Protein AF-A0A952V482-F1 (afdb_monomer)

Mean predicted aligned error: 6.1 Å

Foldseek 3Di:
DDKDFFDLLLCCVPQPPQAFEEEEDLVVLLVLLVCPPLVVLLVLLLVCSVVSHHAYAAELLNLLVLLVPPDLVSSLSSLVSNCSRHLQKHFAFPLLLLLLLLVLLLCVVPVVDPRDRDLSSRMGGPLCSVHPSMDDDDPPPDPVVVVVVSVQRNPSPDPSSGSSCCSVPPDSVVSNVVLVVVLVVVQVVLVVLLVVLVVDPVSLPDDLLNLLLVLLVVSCVPRNLVSSLVVCCVVVPPPPVVSVVVVVVSPPDDDPSVVSLVSCLPRVQLSSQLSNLRSVVSNPSVDRDDSVSVSLSRSQSSCQQSGQAYEELPPVSLVSLPDPRRRPSSNHHYHNDSVSSSVVSVVD

Secondary structure (DSSP, 8-state):
-EEEE--HHHHHHHHTTTSEEEEE-HHHHHHHHT-GGGHHHHHHHHHHHHTTSEE--B-HHHHHHHHH---HHHHHHHHHHHHHHHTTEEEPPHHHHHHHHHHHHHHHHHS-------GGGSEEEGGGGGS-SEEEE-TT--HHHHHHHHHHHH-TT-GGG-HHHHHHHS-HHHHHHHHHHHHHHHHHHHHHHHHHHHH-HHHHT--HHHHHHHHHHHHIIIIIHHHHHHHHHHHSTT-HHHHHHHHHHHTTTT--HHHHHHHHHHH-HHHHHHHHHHHHHHH-SSSPP-THHHHHHHHHHHHHHH-SEEE---HHHHHHHTSTTS-TT--PEEE-SHHHHHHHHH--

Sequence (348 aa):
MKVQPIDFRRVYAERIEGRKLIYLDNNIWILLRDGGAAKACRDHCLEAVRKGRAIFPVSYAAVSELFGIPSPSLRASQAELMDALCMGVTSRSPEIIFRLEARHLYARLFESAESRILRNEAYTSLPDYLGTGELEFAADTPASVVEVVINAWNDIDLPGRSLRWLSQEIPSAAQTERHAEKLKEYVALMENLRARRLADPKERSLDRNTAILRERVALFRSSVIPACQDLLARDCGADAAEIRRRLSELGAGEIGGKRMTQRFRASLPSMEVAAQLHGMRAVDLQRRTRPQDFWDIEHASFAMVYADAFVSADGGLTALLEAKTMPPTASAKVLKTVDALEQWLGAA

pLDDT: mean 86.74, std 8.66, range [49.41, 97.81]

Solvent-accessible surface area (backbone atoms only — not comparable to full-atom values): 18549 Å² total; per-residue (Å²): 106,43,77,45,75,61,73,33,49,54,49,26,62,76,72,41,64,89,33,46,37,38,31,67,35,62,70,42,56,52,47,39,62,70,26,77,92,29,35,65,36,39,53,51,50,46,50,30,31,76,69,54,51,29,35,33,45,42,38,54,56,53,54,55,51,48,50,59,44,84,50,67,68,61,31,42,53,45,21,49,54,48,36,65,36,18,72,28,33,19,39,56,47,68,70,55,50,46,37,51,28,26,48,36,42,45,35,44,74,75,65,73,42,91,58,70,86,57,67,46,70,49,35,30,50,38,58,38,73,83,57,85,47,61,48,81,40,58,72,82,59,54,67,68,57,54,49,52,51,52,52,50,69,66,42,81,82,44,68,71,36,28,48,40,50,46,66,70,74,46,68,42,65,65,56,42,50,58,49,51,50,54,36,50,54,50,41,53,50,52,51,52,52,49,52,53,25,74,72,34,73,71,54,62,66,48,48,56,68,60,37,22,50,52,37,45,54,49,48,39,61,73,42,31,47,56,46,41,49,59,49,39,45,66,75,58,43,89,45,62,66,60,44,52,52,53,44,47,74,76,32,79,80,74,56,56,67,67,61,49,50,51,48,28,55,72,38,26,48,38,60,38,41,35,16,46,54,52,12,54,53,68,61,41,79,83,65,75,89,50,58,64,58,56,48,54,44,55,52,48,16,48,22,29,50,71,21,58,24,31,33,37,67,51,66,72,60,51,55,60,66,69,38,93,78,60,44,87,54,53,64,24,44,80,27,61,44,62,66,51,46,39,52,57,63,67,78,100

Radius of gyration: 21.02 Å; Cα contacts (8 Å, |Δi|>4): 478; chains: 1; bounding box: 46×58×53 Å

Structure (mmCIF, N/CA/C/O backbone):
data_AF-A0A952V482-F1
#
_entry.id   AF-A0A952V482-F1
#
loop_
_atom_site.group_PDB
_atom_site.id
_atom_site.type_symbol
_atom_site.label_atom_id
_atom_site.label_alt_id
_atom_site.label_comp_id
_atom_site.label_asym_id
_atom_site.label_entity_id
_atom_site.label_seq_id
_atom_site.pdbx_PDB_ins_code
_atom_site.Cartn_x
_atom_site.Cartn_y
_atom_site.Cartn_z
_atom_site.occupancy
_atom_site.B_iso_or_equiv
_atom_site.auth_seq_id
_atom_site.auth_comp_id
_atom_site.auth_asym_id
_atom_site.auth_atom_id
_atom_site.pdbx_PDB_model_num
ATOM 1 N N . MET A 1 1 ? 17.094 -26.654 1.997 1.00 71.00 1 MET A N 1
ATOM 2 C CA . MET A 1 1 ? 15.995 -26.063 2.792 1.00 71.00 1 MET A CA 1
ATOM 3 C C . MET A 1 1 ? 14.690 -26.278 2.049 1.00 71.00 1 MET A C 1
ATOM 5 O O . MET A 1 1 ? 14.727 -26.388 0.828 1.00 71.00 1 MET A O 1
ATOM 9 N N . LYS A 1 2 ? 13.573 -26.404 2.766 1.00 75.38 2 LYS A N 1
ATOM 10 C CA . LYS A 1 2 ? 12.225 -26.501 2.192 1.00 75.38 2 LYS A CA 1
ATOM 11 C C . LYS A 1 2 ? 11.520 -25.171 2.449 1.00 75.38 2 LYS A C 1
ATOM 13 O O . LYS A 1 2 ? 11.399 -24.784 3.604 1.00 75.38 2 LYS A O 1
ATOM 18 N N . VAL A 1 3 ? 11.076 -24.488 1.400 1.00 75.62 3 VAL A N 1
ATOM 19 C CA . VAL A 1 3 ? 10.292 -23.249 1.521 1.00 75.62 3 VAL A CA 1
ATOM 20 C C . VAL A 1 3 ? 8.834 -23.594 1.262 1.00 75.62 3 VAL A C 1
ATOM 22 O O . VAL A 1 3 ? 8.537 -24.248 0.262 1.00 75.62 3 VAL A O 1
ATOM 25 N N . GLN A 1 4 ? 7.942 -23.199 2.166 1.00 74.75 4 GLN A N 1
ATOM 26 C CA . GLN A 1 4 ? 6.502 -23.385 2.005 1.00 74.75 4 GLN A CA 1
ATOM 27 C C . GLN A 1 4 ? 5.804 -22.022 1.986 1.00 74.75 4 GLN A C 1
ATOM 29 O O . GLN A 1 4 ? 5.976 -21.246 2.932 1.00 74.75 4 GLN A O 1
ATOM 34 N N . PRO A 1 5 ? 5.034 -21.706 0.928 1.00 71.69 5 PRO A N 1
ATOM 35 C CA . PRO A 1 5 ? 4.231 -20.49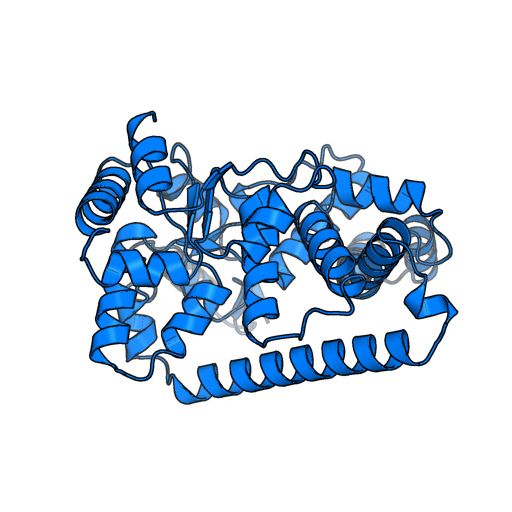6 0.904 1.00 71.69 5 PRO A CA 1
ATOM 36 C C . PRO A 1 5 ? 3.034 -20.645 1.847 1.00 71.69 5 PRO A C 1
ATOM 38 O O . PRO A 1 5 ? 2.413 -21.706 1.924 1.00 71.69 5 PRO A O 1
ATOM 41 N N . ILE A 1 6 ? 2.688 -19.565 2.535 1.00 72.00 6 ILE A N 1
ATOM 42 C CA . ILE A 1 6 ? 1.435 -19.465 3.285 1.00 72.00 6 ILE A CA 1
ATOM 43 C C . ILE A 1 6 ? 0.280 -19.226 2.296 1.00 72.00 6 ILE A C 1
ATOM 45 O O . ILE A 1 6 ? 0.444 -18.547 1.280 1.00 72.00 6 ILE A O 1
ATOM 49 N N . ASP A 1 7 ? -0.898 -19.797 2.562 1.00 73.06 7 ASP A N 1
ATOM 50 C CA . ASP A 1 7 ? -2.062 -19.628 1.684 1.00 73.06 7 ASP A CA 1
ATOM 51 C C . ASP A 1 7 ? -2.805 -18.323 2.003 1.00 73.06 7 ASP A C 1
ATOM 53 O O . ASP A 1 7 ? -3.773 -18.277 2.764 1.00 73.06 7 ASP A O 1
ATOM 57 N N . PHE A 1 8 ? -2.348 -17.231 1.394 1.00 74.25 8 PHE A N 1
ATOM 58 C CA . PHE A 1 8 ? -2.934 -15.900 1.591 1.00 74.25 8 PHE A CA 1
ATOM 59 C C . PHE A 1 8 ? -4.356 -15.781 1.041 1.00 74.25 8 PHE A C 1
ATOM 61 O O . PHE A 1 8 ? -5.146 -14.967 1.526 1.00 74.25 8 PHE A O 1
ATOM 68 N N . ARG A 1 9 ? -4.715 -16.603 0.046 1.00 76.69 9 ARG A N 1
ATOM 69 C CA . ARG A 1 9 ? -6.040 -16.541 -0.584 1.00 76.69 9 ARG A CA 1
ATOM 70 C C . ARG A 1 9 ? -7.127 -16.966 0.391 1.00 76.69 9 ARG A C 1
ATOM 72 O O . ARG A 1 9 ? -8.244 -16.460 0.306 1.00 76.69 9 ARG A O 1
ATOM 79 N N . ARG A 1 10 ? -6.784 -17.820 1.357 1.00 76.94 10 ARG A N 1
ATOM 80 C CA . ARG A 1 10 ? -7.672 -18.196 2.455 1.00 76.94 10 ARG A CA 1
ATOM 81 C C . ARG A 1 10 ? -8.061 -16.999 3.323 1.00 76.94 10 ARG A C 1
ATOM 83 O O . ARG A 1 10 ? -9.240 -16.830 3.618 1.00 76.94 10 ARG A O 1
ATOM 90 N N . VAL A 1 11 ? -7.111 -16.117 3.655 1.00 80.94 11 VAL A N 1
ATOM 91 C CA . VAL A 1 11 ? -7.404 -14.873 4.398 1.00 80.94 11 VAL A CA 1
ATOM 92 C C . VAL A 1 11 ? -8.407 -14.021 3.629 1.00 80.94 11 VAL A C 1
ATOM 94 O O . VAL A 1 11 ? -9.360 -13.504 4.214 1.00 80.94 11 VAL A O 1
ATOM 97 N N . TYR A 1 12 ? -8.226 -13.905 2.313 1.00 81.12 12 TYR A N 1
ATOM 98 C CA . TYR A 1 12 ? -9.161 -13.162 1.485 1.00 81.12 12 TYR A CA 1
ATOM 99 C C . TYR A 1 12 ? -10.557 -13.795 1.477 1.00 81.12 12 TYR A C 1
ATOM 101 O O . TYR A 1 12 ? -11.531 -13.108 1.780 1.00 81.12 12 TYR A O 1
ATOM 109 N N . ALA A 1 13 ? -10.658 -15.091 1.182 1.00 83.19 13 ALA A N 1
ATOM 110 C CA . ALA A 1 13 ? -11.935 -15.799 1.121 1.00 83.19 13 ALA A CA 1
ATOM 111 C C . ALA A 1 13 ? -12.707 -15.725 2.453 1.00 83.19 13 ALA A C 1
ATOM 113 O O . ALA A 1 13 ? -13.906 -15.470 2.474 1.00 83.19 13 ALA A O 1
ATOM 114 N N . GLU A 1 14 ? -12.022 -15.884 3.587 1.00 86.06 14 GLU A N 1
ATOM 115 C CA . GLU A 1 14 ? -12.682 -15.966 4.896 1.00 86.06 14 GLU A CA 1
ATOM 116 C C . GLU A 1 14 ? -12.962 -14.598 5.544 1.00 86.06 14 GLU A C 1
ATOM 118 O O . GLU A 1 14 ? -13.918 -14.451 6.316 1.00 86.06 14 GLU A O 1
ATOM 123 N N . ARG A 1 15 ? -12.124 -13.581 5.290 1.00 87.81 15 ARG A N 1
ATOM 124 C CA . ARG A 1 15 ? -12.191 -12.287 6.001 1.00 87.81 15 ARG A CA 1
ATOM 125 C C . ARG A 1 15 ? -12.488 -11.088 5.103 1.00 87.81 15 ARG A C 1
ATOM 127 O O . ARG A 1 15 ? -12.824 -10.028 5.628 1.00 87.81 15 ARG A O 1
ATOM 134 N N . ILE A 1 16 ? -12.369 -11.204 3.787 1.00 91.88 16 ILE A N 1
ATOM 135 C CA . ILE A 1 16 ? -12.476 -10.051 2.883 1.00 91.88 16 ILE A CA 1
ATOM 136 C C . ILE A 1 16 ? -13.614 -10.213 1.882 1.00 91.88 16 ILE A C 1
ATOM 138 O O . ILE A 1 16 ? -14.315 -9.239 1.606 1.00 91.88 16 ILE A O 1
ATOM 142 N N . GLU A 1 17 ? -13.802 -11.410 1.335 1.00 92.44 17 GLU A N 1
ATOM 143 C CA . GLU A 1 17 ? -14.805 -11.659 0.307 1.00 92.44 17 GLU A CA 1
ATOM 144 C C . GLU A 1 17 ? -16.207 -11.215 0.762 1.00 92.44 17 GLU A C 1
ATOM 146 O O . GLU A 1 17 ? -16.638 -11.456 1.891 1.00 92.44 17 GLU A O 1
ATOM 151 N N . GLY A 1 18 ? -16.901 -10.483 -0.114 1.00 92.75 18 GLY A N 1
ATOM 152 C CA . GLY A 1 18 ? -18.224 -9.916 0.164 1.00 92.75 18 GLY A CA 1
ATOM 153 C C . GLY A 1 18 ? -18.245 -8.658 1.046 1.00 92.75 18 GLY A C 1
ATOM 154 O O . GLY A 1 18 ? -19.324 -8.113 1.267 1.00 92.75 18 GLY A O 1
ATOM 155 N N . ARG A 1 19 ? -17.096 -8.159 1.525 1.00 95.44 19 ARG A N 1
ATOM 156 C CA . ARG A 1 19 ? -17.005 -6.948 2.363 1.00 95.44 19 ARG A CA 1
ATOM 157 C C . ARG A 1 19 ? -16.457 -5.760 1.579 1.00 95.44 19 ARG A C 1
ATOM 159 O O . ARG A 1 19 ? -15.629 -5.922 0.687 1.00 95.44 19 ARG A O 1
ATOM 166 N N . LYS A 1 20 ? -16.852 -4.547 1.971 1.00 95.81 20 LYS A N 1
ATOM 167 C CA . LYS A 1 20 ? -16.188 -3.312 1.527 1.00 95.81 20 LYS A CA 1
ATOM 168 C C . LYS A 1 20 ? -14.805 -3.204 2.171 1.00 95.81 20 LYS A C 1
ATOM 170 O O . LYS A 1 20 ? -14.694 -3.204 3.394 1.00 95.81 20 LYS A O 1
ATOM 175 N N . LEU A 1 21 ? -13.763 -3.071 1.364 1.00 96.19 21 LEU A N 1
ATOM 176 C CA . LEU A 1 21 ? -12.392 -2.837 1.806 1.00 96.19 21 LEU A CA 1
ATOM 177 C C . LEU A 1 21 ? -12.126 -1.341 1.888 1.00 96.19 21 LEU A C 1
ATOM 179 O O . LEU A 1 21 ? -12.107 -0.641 0.871 1.00 96.19 21 LEU A O 1
ATOM 183 N N . ILE A 1 22 ? -11.889 -0.861 3.100 1.00 97.38 22 ILE A N 1
ATOM 184 C CA . ILE A 1 22 ? -11.683 0.557 3.370 1.00 97.38 22 ILE A CA 1
ATOM 185 C C . ILE A 1 22 ? -10.287 0.735 3.930 1.00 97.38 22 ILE A C 1
ATOM 187 O O . ILE A 1 22 ? -9.947 0.209 4.983 1.00 97.38 22 ILE A O 1
ATOM 191 N N . TYR A 1 23 ? -9.471 1.489 3.216 1.00 96.38 23 TYR A N 1
ATOM 192 C CA . TYR A 1 23 ? -8.105 1.743 3.614 1.00 96.38 23 TYR A CA 1
ATOM 193 C C . TYR A 1 23 ? -8.020 3.091 4.323 1.00 96.38 23 TYR A C 1
ATOM 195 O O . TYR A 1 23 ? -8.460 4.107 3.780 1.00 96.38 23 TYR A O 1
ATOM 203 N N . LEU A 1 24 ? -7.448 3.103 5.525 1.00 96.81 24 LEU A N 1
ATOM 204 C CA . LEU A 1 24 ? -7.299 4.310 6.331 1.00 96.81 24 LEU A CA 1
ATOM 205 C C . LEU A 1 24 ? -5.837 4.748 6.359 1.00 96.81 24 LEU A C 1
ATOM 207 O O . LEU A 1 24 ? -4.944 3.959 6.675 1.00 96.81 24 LEU A O 1
ATOM 211 N N . ASP A 1 25 ? -5.620 6.019 6.052 1.00 94.56 25 ASP A N 1
ATOM 212 C CA . ASP A 1 25 ? -4.381 6.728 6.341 1.00 94.56 25 ASP A CA 1
ATOM 213 C C . ASP A 1 25 ? -4.210 6.915 7.864 1.00 94.56 25 ASP A C 1
ATOM 215 O O . ASP A 1 25 ? -5.180 6.909 8.631 1.00 94.56 25 ASP A O 1
ATOM 219 N N . ASN A 1 26 ? -2.980 7.105 8.328 1.00 92.19 26 ASN A N 1
ATOM 220 C CA . ASN A 1 26 ? -2.633 7.200 9.744 1.00 92.19 26 ASN A CA 1
ATOM 221 C C . ASN A 1 26 ? -3.300 8.375 10.460 1.00 92.19 26 ASN A C 1
ATOM 223 O O . ASN A 1 26 ? -3.749 8.247 11.599 1.00 92.19 26 ASN A O 1
ATOM 227 N N . ASN A 1 27 ? -3.467 9.510 9.776 1.00 93.81 27 ASN A N 1
ATOM 228 C CA . ASN A 1 27 ? -4.227 10.623 10.346 1.00 93.81 27 ASN A CA 1
ATOM 229 C C . ASN A 1 27 ? -5.683 10.229 10.663 1.00 93.81 27 ASN A C 1
ATOM 231 O O . ASN A 1 27 ? -6.221 10.676 11.674 1.00 93.81 27 ASN A O 1
ATOM 235 N N . ILE A 1 28 ? -6.302 9.339 9.880 1.00 96.31 28 ILE A N 1
ATOM 236 C CA . ILE A 1 28 ? -7.657 8.850 10.147 1.00 96.31 28 ILE A CA 1
ATOM 237 C C . ILE A 1 28 ? -7.655 7.849 11.300 1.00 96.31 28 ILE A C 1
ATOM 239 O O . ILE A 1 28 ? -8.517 7.931 12.174 1.00 96.31 28 ILE A O 1
ATOM 243 N N . TRP A 1 29 ? -6.667 6.952 11.351 1.00 96.62 29 TRP A N 1
ATOM 244 C CA . TRP A 1 29 ? -6.472 6.043 12.483 1.00 96.62 29 TRP A CA 1
ATOM 245 C C . TRP A 1 29 ? -6.386 6.796 13.819 1.00 96.62 29 TRP A C 1
ATOM 247 O O . TRP A 1 29 ? -7.031 6.391 14.791 1.00 96.62 29 TRP A O 1
ATOM 257 N N . ILE A 1 30 ? -5.644 7.906 13.857 1.00 94.69 30 ILE A N 1
ATOM 258 C CA . ILE A 1 30 ? -5.510 8.779 15.033 1.00 94.69 30 ILE A CA 1
ATOM 259 C C . ILE A 1 30 ? -6.845 9.455 15.373 1.00 94.69 30 ILE A C 1
ATOM 261 O O . ILE A 1 30 ? -7.283 9.398 16.523 1.00 94.69 30 ILE A O 1
ATOM 265 N N . LEU A 1 31 ? -7.518 10.049 14.378 1.00 95.75 31 LEU A N 1
ATOM 266 C CA . LEU A 1 31 ? -8.806 10.723 14.579 1.00 95.75 31 LEU A CA 1
ATOM 267 C C . LEU A 1 31 ? -9.861 9.778 15.165 1.00 95.75 31 LEU A C 1
ATOM 269 O O . LEU A 1 31 ? -10.564 10.154 16.102 1.00 95.75 31 LEU A O 1
ATOM 273 N N . LEU A 1 32 ? -9.956 8.548 14.650 1.00 96.75 32 LEU A N 1
ATOM 274 C CA . LEU A 1 32 ? -10.892 7.546 15.160 1.00 96.75 32 LEU A CA 1
ATOM 275 C C . LEU A 1 32 ? -10.544 7.116 16.593 1.00 96.75 32 LEU A C 1
ATOM 277 O O . LEU A 1 32 ? -11.452 6.971 17.413 1.00 96.75 32 LEU A O 1
ATOM 281 N N . ARG A 1 33 ? -9.257 6.936 16.926 1.00 95.44 33 ARG A N 1
ATOM 282 C CA . ARG A 1 33 ? -8.823 6.560 18.285 1.00 95.44 33 ARG A CA 1
ATOM 283 C C . ARG A 1 33 ? -9.252 7.600 19.315 1.00 95.44 33 ARG A C 1
ATOM 285 O O . ARG A 1 33 ? -9.843 7.235 20.331 1.00 95.44 33 ARG A O 1
ATOM 292 N N . ASP A 1 34 ? -8.992 8.875 19.042 1.00 91.75 34 ASP A N 1
ATOM 293 C CA . ASP A 1 34 ? -9.161 9.956 20.021 1.00 91.75 34 ASP A CA 1
ATOM 294 C C . ASP A 1 34 ? -10.638 10.252 20.358 1.00 91.75 34 ASP A C 1
ATOM 296 O O . ASP A 1 34 ? -10.942 10.984 21.303 1.00 91.75 34 ASP A O 1
ATOM 300 N N . GLY A 1 35 ? -11.586 9.628 19.651 1.00 74.25 35 GLY A N 1
ATOM 301 C CA . GLY A 1 35 ? -13.003 9.678 19.988 1.00 74.25 35 GLY A CA 1
ATOM 302 C C . GLY A 1 35 ? -13.611 10.998 19.543 1.00 74.25 35 GLY A C 1
ATOM 303 O O . GLY A 1 35 ? -14.197 11.031 18.478 1.00 74.25 35 GLY A O 1
ATOM 304 N N . GLY A 1 36 ? -13.468 12.086 20.302 1.00 85.50 36 GLY A N 1
ATOM 305 C CA . GLY A 1 36 ? -13.901 13.444 19.920 1.00 85.50 36 GLY A CA 1
ATOM 306 C C . GLY A 1 36 ? -15.138 13.532 19.003 1.00 85.50 36 GLY A C 1
ATOM 307 O O . GLY A 1 36 ? -16.170 12.908 19.256 1.00 85.50 36 GLY A O 1
ATOM 308 N N . ALA A 1 37 ? -15.012 14.292 17.911 1.00 82.31 37 ALA A N 1
ATOM 309 C CA . ALA A 1 37 ? -16.028 14.372 16.855 1.00 82.31 37 ALA A CA 1
ATOM 310 C C . ALA A 1 37 ? -16.129 13.088 16.003 1.00 82.31 37 ALA A C 1
ATOM 312 O O . ALA A 1 37 ? -17.152 12.844 15.377 1.00 82.31 37 ALA A O 1
ATOM 313 N N . ALA A 1 38 ? -15.097 12.240 16.007 1.00 93.25 38 ALA A N 1
ATOM 314 C CA . ALA A 1 38 ? -15.025 11.018 15.207 1.00 93.25 38 ALA A CA 1
ATOM 315 C C . ALA A 1 38 ? -15.671 9.789 15.881 1.00 93.25 38 ALA A C 1
ATOM 317 O O . ALA A 1 38 ? -15.660 8.699 15.310 1.00 93.25 38 ALA A O 1
ATOM 318 N N . LYS A 1 39 ? -16.230 9.934 17.091 1.00 94.12 39 LYS A N 1
ATOM 319 C CA . LYS A 1 39 ? -16.721 8.820 17.911 1.00 94.12 39 LYS A CA 1
ATOM 320 C C . LYS A 1 39 ? -17.862 8.083 17.219 1.00 94.12 39 LYS A C 1
ATOM 322 O O . LYS A 1 39 ? -17.838 6.859 17.165 1.00 94.12 39 LYS A O 1
ATOM 327 N N . ALA A 1 40 ? -18.818 8.826 16.661 1.00 93.25 40 ALA A N 1
ATOM 328 C CA . ALA A 1 40 ? -19.934 8.255 15.910 1.00 93.25 40 ALA A CA 1
ATOM 329 C C . ALA A 1 40 ? -19.433 7.454 14.698 1.00 93.25 40 ALA A C 1
ATOM 331 O O . ALA A 1 40 ? -19.772 6.282 14.546 1.00 93.25 40 ALA A O 1
ATOM 332 N N . CYS A 1 41 ? -18.526 8.042 13.910 1.00 96.44 41 CYS A N 1
ATOM 333 C CA . CYS A 1 41 ? -17.889 7.365 12.785 1.00 96.44 41 CYS A CA 1
ATOM 334 C C . CYS A 1 41 ? -17.141 6.090 13.216 1.00 96.44 41 CYS A C 1
ATOM 336 O O . CYS A 1 41 ? -17.313 5.041 12.596 1.00 96.44 41 CYS A O 1
ATOM 338 N N . ARG A 1 42 ? -16.367 6.131 14.309 1.00 97.12 42 ARG A N 1
ATOM 339 C CA . ARG A 1 42 ? -15.686 4.948 14.862 1.00 97.12 42 ARG A CA 1
ATOM 340 C C . ARG A 1 42 ? -16.678 3.849 15.229 1.00 97.12 42 ARG A C 1
ATOM 342 O O . ARG A 1 42 ? -16.479 2.699 14.841 1.00 97.12 42 ARG A O 1
ATOM 349 N N . ASP A 1 43 ? -17.732 4.191 15.960 1.00 96.06 43 ASP A N 1
ATOM 350 C CA . ASP A 1 43 ? -18.735 3.226 16.406 1.00 96.06 43 ASP A CA 1
ATOM 351 C C . ASP A 1 43 ? -19.476 2.620 15.187 1.00 96.06 43 ASP A C 1
ATOM 353 O O . ASP A 1 43 ? -19.720 1.412 15.142 1.00 96.06 43 ASP A O 1
ATOM 357 N N . HIS A 1 44 ? -19.714 3.406 14.129 1.00 95.88 44 HIS A N 1
ATOM 358 C CA . HIS A 1 44 ? -20.221 2.918 12.840 1.00 95.88 44 HIS A CA 1
ATOM 359 C C . HIS A 1 44 ? -19.240 2.006 12.089 1.00 95.88 44 HIS A C 1
ATOM 361 O O . HIS A 1 44 ? -19.674 1.014 11.496 1.00 95.88 44 HIS A O 1
ATOM 367 N N . CYS A 1 45 ? -17.936 2.295 12.119 1.00 97.81 45 CYS A N 1
ATOM 368 C CA . CYS A 1 45 ? -16.911 1.426 11.535 1.00 97.81 45 CYS A CA 1
ATOM 369 C C . CYS A 1 45 ? -16.887 0.062 12.240 1.00 97.81 45 CYS A C 1
ATOM 371 O O . CYS A 1 45 ? -16.950 -0.973 11.576 1.00 97.81 45 CYS A O 1
ATOM 373 N N . LEU A 1 46 ? -16.880 0.057 13.578 1.00 97.50 46 LEU A N 1
ATOM 374 C CA . LEU A 1 46 ? -16.915 -1.166 14.390 1.00 97.50 46 LEU A CA 1
ATOM 375 C C . LEU A 1 46 ? -18.176 -1.989 14.102 1.00 97.50 46 LEU A C 1
ATOM 377 O O . LEU A 1 46 ? -18.113 -3.202 13.902 1.00 97.50 46 LEU A O 1
ATOM 381 N N . GLU A 1 47 ? -19.325 -1.324 14.008 1.00 96.94 47 GLU A N 1
ATOM 382 C CA . GLU A 1 47 ? -20.590 -1.969 13.675 1.00 96.94 47 GLU A CA 1
ATOM 383 C C . GLU A 1 47 ? -20.608 -2.537 12.245 1.00 96.94 47 GLU A C 1
ATOM 385 O O . GLU A 1 47 ? -21.184 -3.601 12.003 1.00 96.94 47 GLU A O 1
ATOM 390 N N . ALA A 1 48 ? -19.981 -1.856 11.281 1.00 97.50 48 ALA A N 1
ATOM 391 C CA . ALA A 1 48 ? -19.846 -2.348 9.912 1.00 97.50 48 ALA A CA 1
ATOM 392 C C . ALA A 1 48 ? -18.988 -3.618 9.839 1.00 97.50 48 ALA A C 1
ATOM 394 O O . ALA A 1 48 ? -19.369 -4.552 9.131 1.00 97.50 48 ALA A O 1
ATOM 395 N N . VAL A 1 49 ? -17.896 -3.682 10.606 1.00 97.00 49 VAL A N 1
ATOM 396 C CA . VAL A 1 49 ? -17.051 -4.882 10.719 1.00 97.00 49 VAL A CA 1
ATOM 397 C C . VAL A 1 49 ? -17.807 -6.021 11.394 1.00 97.00 49 VAL A C 1
ATOM 399 O O . VAL A 1 49 ? -17.879 -7.119 10.848 1.00 97.00 49 VAL A O 1
ATOM 402 N N . ARG A 1 50 ? -18.471 -5.752 12.525 1.00 96.19 50 ARG A N 1
ATOM 403 C CA . ARG A 1 50 ? -19.267 -6.748 13.262 1.00 96.19 50 ARG A CA 1
ATOM 404 C C . ARG A 1 50 ? -20.390 -7.357 12.417 1.00 96.19 50 ARG A C 1
ATOM 406 O O . ARG A 1 50 ? -20.677 -8.543 12.537 1.00 96.19 50 ARG A O 1
ATOM 413 N N . LYS A 1 51 ? -21.018 -6.553 11.554 1.00 95.94 51 LYS A N 1
ATOM 414 C CA . LYS A 1 51 ? -22.048 -6.996 10.597 1.00 95.94 51 LYS A CA 1
ATOM 415 C C . LYS A 1 51 ? -21.479 -7.625 9.319 1.00 95.94 51 LYS A C 1
ATOM 417 O O . LYS A 1 51 ? -22.258 -7.980 8.441 1.00 95.94 51 LYS A O 1
ATOM 422 N N . GLY A 1 52 ? -20.156 -7.717 9.175 1.00 95.62 52 GLY A N 1
ATOM 423 C CA . GLY A 1 52 ? -19.506 -8.250 7.978 1.00 95.62 52 GLY A CA 1
ATOM 424 C C . GLY A 1 52 ? -19.717 -7.404 6.718 1.00 95.62 52 GLY A C 1
ATOM 425 O O . GLY A 1 52 ? -19.598 -7.931 5.621 1.00 95.62 52 GLY A O 1
ATOM 426 N N . ARG A 1 53 ? -20.044 -6.111 6.847 1.00 96.50 53 ARG A N 1
ATOM 427 C CA . ARG A 1 53 ? -20.269 -5.200 5.705 1.00 96.50 53 ARG A CA 1
ATOM 428 C C . ARG A 1 53 ? -18.988 -4.545 5.207 1.00 96.50 53 ARG A C 1
ATOM 430 O O . ARG A 1 53 ? -18.890 -4.189 4.035 1.00 96.50 53 ARG A O 1
ATOM 437 N N . ALA A 1 54 ? -18.027 -4.347 6.101 1.00 97.44 54 ALA A N 1
ATOM 438 C CA . ALA A 1 54 ? -16.761 -3.709 5.790 1.00 97.44 54 ALA A CA 1
ATOM 439 C C . ALA A 1 54 ? -15.614 -4.376 6.546 1.00 97.44 54 ALA A C 1
ATOM 441 O O . ALA A 1 54 ? -15.828 -5.076 7.533 1.00 97.44 54 ALA A O 1
ATOM 442 N N . ILE A 1 55 ? -14.401 -4.132 6.076 1.00 96.94 55 ILE A N 1
ATOM 443 C CA . ILE A 1 55 ? -13.160 -4.446 6.768 1.00 96.94 55 ILE A CA 1
ATOM 444 C C . ILE A 1 55 ? -12.153 -3.335 6.486 1.00 96.94 55 ILE A C 1
ATOM 446 O O . ILE A 1 55 ? -12.159 -2.737 5.404 1.00 96.94 55 ILE A O 1
ATOM 450 N N . PHE A 1 56 ? -11.292 -3.068 7.464 1.00 97.44 56 PHE A N 1
ATOM 451 C CA . PHE A 1 56 ? -10.285 -2.019 7.385 1.00 97.44 56 PHE A CA 1
ATOM 452 C C . PHE A 1 56 ? -8.894 -2.633 7.522 1.00 97.44 56 PHE A C 1
ATOM 454 O O . PHE A 1 56 ? -8.317 -2.590 8.611 1.00 97.44 56 PHE A O 1
ATOM 461 N N . PRO A 1 57 ? -8.359 -3.265 6.459 1.00 95.25 57 PRO A N 1
ATOM 462 C CA . PRO A 1 57 ? -7.025 -3.837 6.500 1.00 95.25 57 PRO A CA 1
ATOM 463 C C . PRO A 1 57 ? -6.021 -2.783 6.931 1.00 95.25 57 PRO A C 1
ATOM 465 O O . PRO A 1 57 ? -6.043 -1.649 6.441 1.00 95.25 57 PRO A O 1
ATOM 468 N N . VAL A 1 58 ? -5.118 -3.174 7.816 1.00 94.50 58 VAL A N 1
ATOM 469 C CA . VAL A 1 58 ? -3.967 -2.329 8.101 1.00 94.50 58 VAL A CA 1
ATOM 470 C C . VAL A 1 58 ? -2.942 -2.503 7.000 1.00 94.50 58 VAL A C 1
ATOM 472 O O . VAL A 1 58 ? -3.006 -3.422 6.185 1.00 94.50 58 VAL A O 1
ATOM 475 N N . SER A 1 59 ? -1.993 -1.592 6.954 1.00 89.88 59 SER A N 1
ATOM 476 C CA . SER A 1 59 ? -0.929 -1.643 5.974 1.00 89.88 59 SER A CA 1
ATOM 477 C C . SER A 1 59 ? 0.421 -1.697 6.622 1.00 89.88 59 SER A C 1
ATOM 479 O O . SER A 1 59 ? 0.566 -1.357 7.794 1.00 89.88 59 SER A O 1
ATOM 481 N N . TYR A 1 60 ? 1.416 -2.070 5.824 1.00 84.94 60 TYR A N 1
ATOM 482 C CA . TYR A 1 60 ? 2.800 -2.063 6.264 1.00 84.94 60 TYR A CA 1
ATOM 483 C C . TYR A 1 60 ? 3.184 -0.705 6.876 1.00 84.94 60 TYR A C 1
ATOM 485 O O . TYR A 1 60 ? 3.713 -0.644 7.983 1.00 84.94 60 TYR A O 1
ATOM 493 N N . ALA A 1 61 ? 2.817 0.389 6.216 1.00 86.75 61 ALA A N 1
ATOM 494 C CA . ALA A 1 61 ? 3.050 1.741 6.701 1.00 86.75 61 ALA A CA 1
ATOM 495 C C . ALA A 1 61 ? 2.289 2.063 8.007 1.00 86.75 61 ALA A C 1
ATOM 497 O O . ALA A 1 61 ? 2.906 2.503 8.975 1.00 86.75 61 ALA A O 1
ATOM 498 N N . ALA A 1 62 ? 1.000 1.712 8.114 1.00 91.44 62 ALA A N 1
ATOM 499 C CA . ALA A 1 62 ? 0.214 1.981 9.328 1.00 91.44 62 ALA A CA 1
ATOM 500 C C . ALA A 1 62 ? 0.739 1.199 10.546 1.00 91.44 62 ALA A C 1
ATOM 502 O O . ALA A 1 62 ? 0.787 1.715 11.663 1.00 91.44 62 ALA A O 1
ATOM 503 N N . VAL A 1 63 ? 1.164 -0.051 10.338 1.00 90.38 63 VAL A N 1
ATOM 504 C CA . VAL A 1 63 ? 1.801 -0.857 11.387 1.00 90.38 63 VAL A CA 1
ATOM 505 C C . VAL A 1 63 ? 3.169 -0.274 11.754 1.00 90.38 63 VAL A C 1
ATOM 507 O O . VAL A 1 63 ? 3.503 -0.181 12.935 1.00 90.38 63 VAL A O 1
ATOM 510 N N . SER A 1 64 ? 3.939 0.191 10.767 1.00 86.25 64 SER A N 1
ATOM 511 C CA . SER A 1 64 ? 5.229 0.851 10.995 1.00 86.25 64 SER A CA 1
ATOM 512 C C . SER A 1 64 ? 5.098 2.100 11.866 1.00 86.25 64 SER A C 1
ATOM 514 O O . SER A 1 64 ? 5.893 2.306 12.786 1.00 86.25 64 SER A O 1
ATOM 516 N N . GLU A 1 65 ? 4.080 2.918 11.608 1.00 89.38 65 GLU A N 1
ATOM 517 C CA . GLU A 1 65 ? 3.793 4.130 12.374 1.00 89.38 65 GLU A CA 1
ATOM 518 C C . GLU A 1 65 ? 3.259 3.826 13.777 1.00 89.38 65 GLU A C 1
ATOM 520 O O . GLU A 1 65 ? 3.628 4.523 14.725 1.00 89.38 65 GLU A O 1
ATOM 525 N N . LEU A 1 66 ? 2.475 2.753 13.948 1.00 92.19 66 LEU A N 1
ATOM 526 C CA . LEU A 1 66 ? 2.035 2.273 15.262 1.00 92.19 66 LEU A CA 1
ATOM 527 C C . LEU A 1 66 ? 3.234 2.004 16.187 1.00 92.19 66 LEU A C 1
ATOM 529 O O . LEU A 1 66 ? 3.243 2.458 17.334 1.00 92.19 66 LEU A O 1
ATOM 533 N N . PHE A 1 67 ? 4.274 1.322 15.693 1.00 89.44 67 PHE A N 1
ATOM 534 C CA . PHE A 1 67 ? 5.500 1.076 16.467 1.00 89.44 67 PHE A CA 1
ATOM 535 C C . PHE A 1 67 ? 6.244 2.365 16.839 1.00 89.44 67 PHE A C 1
ATOM 537 O O . PHE A 1 67 ? 6.909 2.405 17.877 1.00 89.44 67 PHE A O 1
ATOM 544 N N . GLY A 1 68 ? 6.090 3.421 16.036 1.00 87.75 68 GLY A N 1
ATOM 545 C CA . GLY A 1 68 ? 6.673 4.736 16.280 1.00 87.75 68 GLY A CA 1
ATOM 546 C C . GLY A 1 68 ? 5.994 5.542 17.393 1.00 87.75 68 GLY A C 1
ATOM 547 O O . GLY A 1 68 ? 6.577 6.523 17.851 1.00 87.75 68 GLY A O 1
ATOM 548 N N . ILE A 1 69 ? 4.801 5.152 17.869 1.00 90.38 69 ILE A N 1
ATOM 549 C CA . ILE A 1 69 ? 4.097 5.858 18.954 1.00 90.38 69 ILE A CA 1
ATOM 550 C C . ILE A 1 69 ? 4.879 5.688 20.267 1.00 90.38 69 ILE A C 1
ATOM 552 O O . ILE A 1 69 ? 4.940 4.565 20.773 1.00 90.38 69 ILE A O 1
ATOM 556 N N . PRO A 1 70 ? 5.440 6.751 20.881 1.00 88.38 70 PRO A N 1
ATOM 557 C CA . PRO A 1 70 ? 6.309 6.594 22.053 1.00 88.38 70 PRO A CA 1
ATOM 558 C C . PRO A 1 70 ? 5.563 6.176 23.322 1.00 88.38 70 PRO A C 1
ATOM 560 O O . PRO A 1 70 ? 6.106 5.451 24.148 1.00 88.38 70 PRO A O 1
ATOM 563 N N . SER A 1 71 ? 4.322 6.641 23.485 1.00 92.50 71 SER A N 1
ATOM 564 C CA . SER A 1 71 ? 3.502 6.348 24.662 1.00 92.50 71 SER A CA 1
ATOM 565 C C . SER A 1 71 ? 2.937 4.923 24.588 1.00 92.50 71 SER A C 1
ATOM 567 O O . SER A 1 71 ? 2.140 4.650 23.686 1.00 92.50 71 SER A O 1
ATOM 569 N N . PRO A 1 72 ? 3.274 4.026 25.538 1.00 91.31 72 PRO A N 1
ATOM 570 C CA . PRO A 1 72 ? 2.779 2.650 25.521 1.00 91.31 72 PRO A CA 1
ATOM 571 C C . PRO A 1 72 ? 1.253 2.554 25.609 1.00 91.31 72 PRO A C 1
ATOM 573 O O . PRO A 1 72 ? 0.653 1.719 24.939 1.00 91.31 72 PRO A O 1
ATOM 576 N N . SER A 1 73 ? 0.607 3.424 26.393 1.00 93.38 73 SER A N 1
ATOM 577 C CA . SER A 1 73 ? -0.854 3.428 26.536 1.00 93.38 73 SER A CA 1
ATOM 578 C C . SER A 1 73 ? -1.556 3.906 25.265 1.00 93.38 73 SER A C 1
ATOM 580 O O . SER A 1 73 ? -2.531 3.289 24.840 1.00 93.38 73 SER A O 1
ATOM 582 N N . LEU A 1 74 ? -1.037 4.956 24.616 1.00 94.38 74 LEU A N 1
ATOM 583 C CA . LEU A 1 74 ? -1.574 5.427 23.334 1.00 94.38 74 LEU A CA 1
ATOM 584 C C . LEU A 1 74 ? -1.357 4.392 22.230 1.00 94.38 74 LEU A C 1
ATOM 586 O O . LEU A 1 74 ? -2.264 4.153 21.438 1.00 94.38 74 LEU A O 1
ATOM 590 N N . ARG A 1 75 ? -0.182 3.752 22.203 1.00 94.62 75 ARG A N 1
ATOM 591 C CA . ARG A 1 75 ? 0.121 2.669 21.264 1.00 94.62 75 ARG A CA 1
ATOM 592 C C . ARG A 1 75 ? -0.843 1.501 21.444 1.00 94.62 75 ARG A C 1
ATOM 594 O O . ARG A 1 75 ? -1.432 1.060 20.466 1.00 94.62 75 ARG A O 1
ATOM 601 N N . ALA A 1 76 ? -1.054 1.048 22.680 1.00 94.25 76 ALA A N 1
ATOM 602 C CA . ALA A 1 76 ? -1.983 -0.038 22.977 1.00 94.25 76 ALA A CA 1
ATOM 603 C C . ALA A 1 76 ? -3.420 0.308 22.558 1.00 94.25 76 ALA A C 1
ATOM 605 O O . ALA A 1 76 ? -4.063 -0.490 21.886 1.00 94.25 76 ALA A O 1
ATOM 606 N N . SER A 1 77 ? -3.898 1.517 22.873 1.00 95.62 77 SER A N 1
ATOM 607 C CA . SER A 1 77 ? -5.239 1.965 22.477 1.00 95.62 77 SER A CA 1
ATOM 608 C C . SER A 1 77 ? -5.403 2.075 20.953 1.00 95.62 77 SER A C 1
ATOM 610 O O . SER A 1 77 ? -6.447 1.704 20.417 1.00 95.62 77 SER A O 1
ATOM 612 N N . GLN A 1 78 ? -4.373 2.541 20.238 1.00 96.88 78 GLN A N 1
ATOM 613 C CA . GLN A 1 78 ? -4.36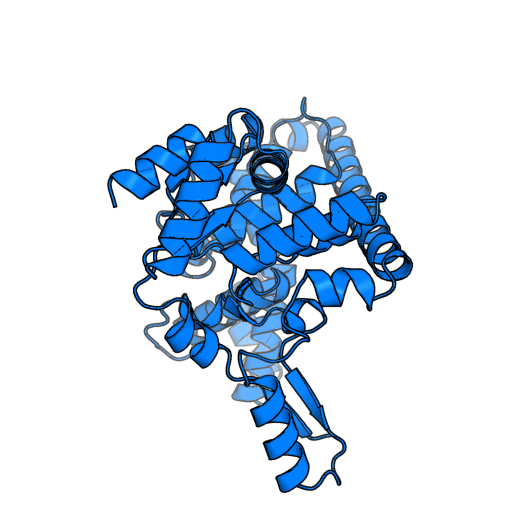9 2.560 18.773 1.00 96.88 78 GLN A CA 1
ATOM 614 C C . GLN A 1 78 ? -4.410 1.137 18.199 1.00 96.88 78 GLN A C 1
ATOM 616 O O . GLN A 1 78 ? -5.192 0.864 17.291 1.00 96.88 78 GLN A O 1
ATOM 621 N N . ALA A 1 79 ? -3.592 0.235 18.746 1.00 95.88 79 ALA A N 1
ATOM 622 C CA . ALA A 1 79 ? -3.501 -1.152 18.313 1.00 95.88 79 ALA A CA 1
ATOM 623 C C . ALA A 1 79 ? -4.818 -1.913 18.534 1.00 95.88 79 ALA A C 1
ATOM 625 O O . ALA A 1 79 ? -5.253 -2.636 17.646 1.00 95.88 79 ALA A O 1
ATOM 626 N N . GLU A 1 80 ? -5.491 -1.697 19.669 1.00 95.75 80 GLU A N 1
ATOM 627 C CA . GLU A 1 80 ? -6.814 -2.268 19.963 1.00 95.75 80 GLU A CA 1
ATOM 628 C C . GLU A 1 80 ? -7.869 -1.843 18.935 1.00 95.75 80 GLU A C 1
ATOM 630 O O . GLU A 1 80 ? -8.641 -2.673 18.454 1.00 95.75 80 GLU A O 1
ATOM 635 N N . LEU A 1 81 ? -7.892 -0.557 18.566 1.00 97.31 81 LEU A N 1
ATOM 636 C CA . LEU A 1 81 ? -8.798 -0.064 17.529 1.00 97.31 81 LEU A CA 1
ATOM 637 C C . LEU A 1 81 ? -8.483 -0.692 16.164 1.00 97.31 81 LEU A C 1
ATOM 639 O O . LEU A 1 81 ? -9.399 -1.108 15.453 1.00 97.31 81 LEU A O 1
ATOM 643 N N . MET A 1 82 ? -7.202 -0.751 15.794 1.00 97.31 82 MET A N 1
ATOM 644 C CA . MET A 1 82 ? -6.771 -1.352 14.532 1.00 97.31 82 MET A CA 1
ATOM 645 C C . MET A 1 82 ? -7.132 -2.840 14.478 1.00 97.31 82 MET A C 1
ATOM 647 O O . MET A 1 82 ? -7.690 -3.280 13.476 1.00 97.31 82 MET A O 1
ATOM 651 N N . ASP A 1 83 ? -6.914 -3.596 15.557 1.00 95.31 83 ASP A N 1
ATOM 652 C CA . ASP A 1 83 ? -7.299 -5.010 15.667 1.00 95.31 83 ASP A CA 1
ATOM 653 C C . ASP A 1 83 ? -8.804 -5.209 15.472 1.00 95.31 83 ASP A C 1
ATOM 655 O O . ASP A 1 83 ? -9.225 -6.048 14.669 1.00 95.31 83 ASP A O 1
ATOM 659 N N . ALA A 1 84 ? -9.618 -4.391 16.145 1.00 95.56 84 ALA A N 1
ATOM 660 C CA . ALA A 1 84 ? -11.072 -4.469 16.056 1.00 95.56 84 ALA A CA 1
ATOM 661 C C . ALA A 1 84 ? -11.605 -4.190 14.640 1.00 95.56 84 ALA A C 1
ATOM 663 O O . ALA A 1 84 ? -12.641 -4.736 14.261 1.00 95.56 84 ALA A O 1
ATOM 664 N N . LEU A 1 85 ? -10.913 -3.354 13.857 1.00 97.38 85 LEU A N 1
ATOM 665 C CA . LEU A 1 85 ? -11.345 -2.972 12.512 1.00 97.38 85 LEU A CA 1
ATOM 666 C C . LEU A 1 85 ? -10.730 -3.823 11.386 1.00 97.38 85 LEU A C 1
ATOM 668 O O . LEU A 1 85 ? -11.374 -4.026 10.352 1.00 97.38 85 LEU A O 1
ATOM 672 N N . CYS A 1 86 ? -9.512 -4.336 11.572 1.00 95.06 86 CYS A N 1
ATOM 673 C CA . CYS A 1 86 ? -8.800 -5.105 10.549 1.00 95.06 86 CYS A CA 1
ATOM 674 C C . CYS A 1 86 ? -9.012 -6.615 10.640 1.00 95.06 86 CYS A C 1
ATOM 676 O O . CYS A 1 86 ? -8.764 -7.310 9.660 1.00 95.06 86 CYS A O 1
ATOM 678 N N . MET A 1 87 ? -9.459 -7.140 11.788 1.00 91.69 87 MET A N 1
ATOM 679 C CA . MET A 1 87 ? -9.692 -8.576 11.999 1.00 91.69 87 MET A CA 1
ATOM 680 C C . MET A 1 87 ? -8.492 -9.467 11.623 1.00 91.69 87 MET A C 1
ATOM 682 O O . MET A 1 87 ? -8.665 -10.542 11.041 1.00 91.69 87 MET A O 1
ATOM 686 N N . GLY A 1 88 ? -7.267 -9.020 11.902 1.00 90.06 88 GLY A N 1
ATOM 687 C CA . GLY A 1 88 ? -6.072 -9.795 11.573 1.00 90.06 88 GLY A CA 1
ATOM 688 C C . GLY A 1 88 ? -5.589 -9.665 10.126 1.00 90.06 88 GLY A C 1
ATOM 689 O O . GLY A 1 88 ? -4.665 -10.384 9.745 1.00 90.06 88 GLY A O 1
ATOM 690 N N . VAL A 1 89 ? -6.204 -8.799 9.313 1.00 91.38 89 VAL A N 1
ATOM 691 C CA . VAL A 1 89 ? -5.885 -8.619 7.890 1.00 91.38 89 VAL A CA 1
ATOM 692 C C . VAL A 1 89 ? -4.939 -7.439 7.683 1.00 91.38 89 VAL A C 1
ATOM 694 O O . VAL A 1 89 ? -5.183 -6.330 8.159 1.00 91.38 89 VAL A O 1
ATOM 697 N N . THR A 1 90 ? -3.898 -7.663 6.885 1.00 91.38 90 THR A N 1
ATOM 698 C CA . THR A 1 90 ? -2.953 -6.633 6.446 1.00 91.38 90 THR A CA 1
ATOM 699 C C . THR A 1 90 ? -2.775 -6.647 4.928 1.00 91.38 90 THR A C 1
ATOM 701 O O . THR A 1 90 ? -2.934 -7.683 4.278 1.00 91.38 90 THR A O 1
ATOM 704 N N . SER A 1 91 ? -2.443 -5.507 4.329 1.00 91.69 91 SER A N 1
ATOM 705 C CA . SER A 1 91 ? -1.945 -5.468 2.952 1.00 91.69 91 SER A CA 1
ATOM 706 C C . SER A 1 91 ? -0.524 -6.023 2.884 1.00 91.69 91 SER A C 1
ATOM 708 O O . SER A 1 91 ? 0.281 -5.795 3.790 1.00 91.69 91 SER A O 1
ATOM 710 N N . ARG A 1 92 ? -0.165 -6.684 1.779 1.00 89.19 92 ARG A N 1
ATOM 711 C CA . ARG A 1 92 ? 1.239 -7.069 1.553 1.00 89.19 92 ARG A CA 1
ATOM 712 C C . ARG A 1 92 ? 2.099 -5.820 1.320 1.00 89.19 92 ARG A C 1
ATOM 714 O O . ARG A 1 92 ? 1.586 -4.771 0.929 1.00 89.19 92 ARG A O 1
ATOM 721 N N . SER A 1 93 ? 3.402 -5.927 1.577 1.00 87.25 93 SER A N 1
ATOM 722 C CA . SER A 1 93 ? 4.328 -4.809 1.373 1.00 87.25 93 SER A CA 1
ATOM 723 C C . SER A 1 93 ? 4.395 -4.396 -0.109 1.00 87.25 93 SER A C 1
ATOM 725 O O . SER A 1 93 ? 4.147 -5.228 -0.991 1.00 87.25 93 SER A O 1
ATOM 727 N N . PRO A 1 94 ? 4.780 -3.147 -0.421 1.00 87.75 94 PRO A N 1
ATOM 728 C CA . PRO A 1 94 ? 4.902 -2.670 -1.799 1.00 87.75 94 PRO A CA 1
ATOM 729 C C . PRO A 1 94 ? 5.826 -3.532 -2.638 1.00 87.75 94 PRO A C 1
ATOM 731 O O . PRO A 1 94 ? 5.521 -3.801 -3.788 1.00 87.75 94 PRO A O 1
ATOM 734 N N . GLU A 1 95 ? 6.926 -4.012 -2.057 1.00 88.12 95 GLU A N 1
ATOM 735 C CA . GLU A 1 95 ? 7.864 -4.910 -2.729 1.00 88.12 95 GLU A CA 1
ATOM 736 C C . GLU A 1 95 ? 7.166 -6.183 -3.226 1.00 88.12 95 GLU A C 1
ATOM 738 O O . GLU A 1 95 ? 7.323 -6.584 -4.382 1.00 88.12 95 GLU A O 1
ATOM 743 N N . ILE A 1 96 ? 6.329 -6.789 -2.379 1.00 88.81 96 ILE A N 1
ATOM 744 C CA . ILE A 1 96 ? 5.567 -7.985 -2.737 1.00 88.81 96 ILE A CA 1
ATOM 745 C C . ILE A 1 96 ? 4.514 -7.653 -3.794 1.00 88.81 96 ILE A C 1
ATOM 747 O O . ILE A 1 96 ? 4.411 -8.378 -4.782 1.00 88.81 96 ILE A O 1
ATOM 751 N N . ILE A 1 97 ? 3.760 -6.566 -3.621 1.00 91.50 97 ILE A N 1
ATOM 752 C CA . ILE A 1 97 ? 2.725 -6.137 -4.575 1.00 91.50 97 ILE A CA 1
ATOM 753 C C . ILE A 1 97 ? 3.331 -5.848 -5.947 1.00 91.50 97 ILE A C 1
ATOM 755 O O . ILE A 1 97 ? 2.831 -6.314 -6.968 1.00 91.50 97 ILE A O 1
ATOM 759 N N . PHE A 1 98 ? 4.463 -5.156 -5.976 1.00 92.50 98 PHE A N 1
ATOM 760 C CA . PHE A 1 98 ? 5.209 -4.854 -7.187 1.00 92.50 98 PHE A CA 1
ATOM 761 C C . PHE A 1 98 ? 5.707 -6.119 -7.884 1.00 92.50 98 PHE A C 1
ATOM 763 O O . PHE A 1 98 ? 5.618 -6.234 -9.107 1.00 92.50 98 PHE A O 1
ATOM 770 N N . ARG A 1 99 ? 6.176 -7.105 -7.118 1.00 90.38 99 ARG A N 1
ATOM 771 C CA . ARG A 1 99 ? 6.560 -8.413 -7.652 1.00 90.38 99 ARG A CA 1
ATOM 772 C C . ARG A 1 99 ? 5.359 -9.182 -8.209 1.00 90.38 99 ARG A C 1
ATOM 774 O O . ARG A 1 99 ? 5.490 -9.797 -9.263 1.00 90.38 99 ARG A O 1
ATOM 781 N N . LEU A 1 100 ? 4.194 -9.133 -7.557 1.00 89.50 100 LEU A N 1
ATOM 782 C CA . LEU A 1 100 ? 2.957 -9.737 -8.073 1.00 89.50 100 LEU A CA 1
ATOM 783 C C . LEU A 1 100 ? 2.523 -9.081 -9.390 1.00 89.50 100 LEU A C 1
ATOM 785 O O . LEU A 1 100 ? 2.271 -9.774 -10.372 1.00 89.50 100 LEU A O 1
ATOM 789 N N . GLU A 1 101 ? 2.526 -7.752 -9.462 1.00 92.12 101 GLU A N 1
ATOM 790 C CA . GLU A 1 101 ? 2.232 -7.017 -10.697 1.00 92.12 101 GLU A CA 1
ATOM 791 C C . GLU A 1 101 ? 3.237 -7.335 -11.817 1.00 92.12 101 GLU A C 1
ATOM 793 O O . GLU A 1 101 ? 2.848 -7.552 -12.967 1.00 92.12 101 GLU A O 1
ATOM 798 N N . ALA A 1 102 ? 4.527 -7.455 -11.493 1.00 91.06 102 ALA A N 1
ATOM 799 C CA . ALA A 1 102 ? 5.543 -7.874 -12.454 1.00 91.06 102 ALA A CA 1
ATOM 800 C C . ALA A 1 102 ? 5.303 -9.305 -12.971 1.00 91.06 102 ALA A C 1
ATOM 802 O O . ALA A 1 102 ? 5.408 -9.538 -14.176 1.00 91.06 102 ALA A O 1
ATOM 803 N N . ARG A 1 103 ? 4.909 -10.246 -12.098 1.00 87.75 103 ARG A N 1
ATOM 804 C CA . ARG A 1 103 ? 4.494 -11.604 -12.501 1.00 87.75 103 ARG A CA 1
ATOM 805 C C . ARG A 1 103 ? 3.282 -11.572 -13.427 1.00 87.75 103 ARG A C 1
ATOM 807 O O . ARG A 1 103 ? 3.254 -12.288 -14.422 1.00 87.75 103 ARG A O 1
ATOM 814 N N . HIS A 1 104 ? 2.309 -10.710 -13.151 1.00 86.31 104 HIS A N 1
ATOM 815 C CA . HIS A 1 104 ? 1.146 -10.534 -14.017 1.00 86.31 104 HIS A CA 1
ATOM 816 C C . HIS A 1 104 ? 1.517 -9.979 -15.397 1.00 86.31 104 HIS A C 1
ATOM 818 O O . HIS A 1 104 ? 1.009 -10.443 -16.421 1.00 86.31 104 HIS A O 1
ATOM 824 N N . LEU A 1 105 ? 2.432 -9.008 -15.452 1.00 87.56 105 LEU A N 1
ATOM 825 C CA . LEU A 1 105 ? 2.977 -8.532 -16.720 1.00 87.56 105 LEU A CA 1
ATOM 826 C C . LEU A 1 105 ? 3.708 -9.657 -17.470 1.00 87.56 105 LEU A C 1
ATOM 828 O O . LEU A 1 105 ? 3.522 -9.786 -18.679 1.00 87.56 105 LEU A O 1
ATOM 832 N N . TYR A 1 106 ? 4.508 -10.460 -16.765 1.00 86.81 106 TYR A N 1
ATOM 833 C CA . TYR A 1 106 ? 5.220 -11.603 -17.331 1.00 86.81 106 TYR A CA 1
ATOM 834 C C . TYR A 1 106 ? 4.257 -12.611 -17.972 1.00 86.81 106 TYR A C 1
ATOM 836 O O . TYR A 1 106 ? 4.348 -12.859 -19.176 1.00 86.81 106 TYR A O 1
ATOM 844 N N . ALA A 1 107 ? 3.270 -13.096 -17.214 1.00 84.88 107 ALA A N 1
ATOM 845 C CA . ALA A 1 107 ? 2.283 -14.065 -17.690 1.00 84.88 107 ALA A CA 1
ATOM 846 C C . ALA A 1 107 ? 1.510 -13.549 -18.916 1.00 84.88 107 ALA A C 1
ATOM 848 O O . ALA A 1 107 ? 1.306 -14.262 -19.899 1.00 84.88 107 ALA A O 1
ATOM 849 N N . ARG A 1 108 ? 1.145 -12.261 -18.919 1.00 82.94 108 ARG A N 1
ATOM 850 C CA . ARG A 1 108 ? 0.473 -11.631 -20.064 1.00 82.94 108 ARG A CA 1
ATOM 851 C C . ARG A 1 108 ? 1.344 -11.586 -21.322 1.00 82.94 108 ARG A C 1
ATOM 853 O O . ARG A 1 108 ? 0.812 -11.650 -22.427 1.00 82.94 108 ARG A O 1
ATOM 860 N N . LEU A 1 109 ? 2.652 -11.387 -21.172 1.00 82.00 109 LEU A N 1
ATOM 861 C CA . LEU A 1 109 ? 3.568 -11.241 -22.303 1.00 82.00 109 LEU A CA 1
ATOM 862 C C . LEU A 1 109 ? 4.051 -12.582 -22.855 1.00 82.00 109 LEU A C 1
ATOM 864 O O . LEU A 1 109 ? 4.232 -12.683 -24.066 1.00 82.00 109 LEU A O 1
ATOM 868 N N . PHE A 1 110 ? 4.265 -13.576 -21.994 1.00 82.31 110 PHE A N 1
ATOM 869 C CA . PHE A 1 110 ? 4.959 -14.811 -22.367 1.00 82.31 110 PHE A CA 1
ATOM 870 C C . PHE A 1 110 ? 4.104 -16.073 -22.260 1.00 82.31 110 PHE A C 1
ATOM 872 O O . PHE A 1 110 ? 4.360 -17.027 -22.987 1.00 82.31 110 PHE A O 1
ATOM 879 N N . GLU A 1 111 ? 3.070 -16.081 -21.420 1.00 79.56 111 GLU A N 1
ATOM 880 C CA . GLU A 1 111 ? 2.229 -17.267 -21.189 1.00 79.56 111 GLU A CA 1
ATOM 881 C C . GLU A 1 111 ? 0.870 -17.170 -21.900 1.00 79.56 111 GLU A C 1
ATOM 883 O O . GLU A 1 111 ? 0.064 -18.092 -21.833 1.00 79.56 111 GLU A O 1
ATOM 888 N N . SER A 1 112 ? 0.594 -16.056 -22.594 1.00 73.56 112 SER A N 1
ATOM 889 C CA . SER A 1 112 ? -0.714 -15.759 -23.210 1.00 73.56 112 SER A CA 1
ATOM 890 C C . SER A 1 112 ? -1.897 -15.881 -22.237 1.00 73.56 112 SER A C 1
ATOM 892 O O . SER A 1 112 ? -3.034 -16.096 -22.655 1.00 73.56 112 SER A O 1
ATOM 894 N N . ALA A 1 113 ? -1.645 -15.731 -20.935 1.00 70.88 113 ALA A N 1
ATOM 895 C CA . ALA A 1 113 ? -2.672 -15.827 -19.912 1.00 70.88 113 ALA A CA 1
ATOM 896 C C . ALA A 1 113 ? -3.521 -14.548 -19.868 1.00 70.88 113 ALA A C 1
ATOM 898 O O . ALA A 1 113 ? -2.996 -13.428 -19.950 1.00 70.88 113 ALA A O 1
ATOM 899 N N . GLU A 1 114 ? -4.833 -14.696 -19.645 1.00 65.44 114 GLU A N 1
ATOM 900 C CA . GLU A 1 114 ? -5.663 -13.596 -19.146 1.00 65.44 114 GLU A CA 1
ATOM 901 C C . GLU A 1 114 ? -5.230 -13.263 -17.714 1.00 65.44 114 GLU A C 1
ATOM 903 O O . GLU A 1 114 ? -5.802 -13.711 -16.724 1.00 65.44 114 GLU A O 1
ATOM 908 N N . SER A 1 115 ? -4.164 -12.481 -17.592 1.00 58.00 115 SER A N 1
ATOM 909 C CA . SER A 1 115 ? -3.657 -12.074 -16.294 1.00 58.00 115 SER A CA 1
ATOM 910 C C . SER A 1 115 ? -4.488 -10.910 -15.763 1.00 58.00 115 SER A C 1
ATOM 912 O O . SER A 1 115 ? -4.211 -9.744 -16.062 1.00 58.00 115 SER A O 1
ATOM 914 N N . ARG A 1 116 ? -5.508 -11.216 -14.958 1.00 64.25 116 ARG A N 1
ATOM 915 C CA . ARG A 1 116 ? -6.119 -10.232 -14.059 1.00 64.25 116 ARG A CA 1
ATOM 916 C C . ARG A 1 116 ? -5.321 -10.204 -12.769 1.00 64.25 116 ARG A C 1
ATOM 918 O O . ARG A 1 116 ? -5.023 -11.247 -12.201 1.00 64.25 116 ARG A O 1
ATOM 925 N N . ILE A 1 117 ? -4.992 -9.002 -12.321 1.00 66.00 117 ILE A N 1
ATOM 926 C CA . ILE A 1 117 ? -4.395 -8.816 -11.007 1.00 66.00 117 ILE A CA 1
ATOM 927 C C . ILE A 1 117 ? -5.439 -9.218 -9.981 1.00 66.00 117 ILE A C 1
ATOM 929 O O . ILE A 1 117 ? -6.541 -8.660 -9.958 1.00 66.00 117 ILE A O 1
ATOM 933 N N . LEU A 1 118 ? -5.113 -10.215 -9.168 1.00 73.62 118 LEU A N 1
ATOM 934 C CA . LEU A 1 118 ? -6.077 -10.756 -8.236 1.00 73.62 118 LEU A CA 1
ATOM 935 C C . LEU A 1 118 ? -5.972 -10.006 -6.911 1.00 73.62 118 LEU A C 1
ATOM 937 O O . LEU A 1 118 ? -5.011 -10.136 -6.157 1.00 73.62 118 LEU A O 1
ATOM 941 N N . ARG A 1 119 ? -7.016 -9.231 -6.612 1.00 85.94 119 ARG A N 1
ATOM 942 C CA . ARG A 1 119 ? -7.205 -8.546 -5.325 1.00 85.94 119 ARG A CA 1
ATOM 943 C C . ARG A 1 119 ? -7.057 -9.499 -4.128 1.00 85.94 119 ARG A C 1
ATOM 945 O O . ARG A 1 119 ? -6.671 -9.058 -3.053 1.00 85.94 119 ARG A O 1
ATOM 952 N N . ASN A 1 120 ? -7.310 -10.795 -4.328 1.00 86.25 120 ASN A N 1
ATOM 953 C CA . ASN A 1 120 ? -7.147 -11.840 -3.318 1.00 86.25 120 ASN A CA 1
ATOM 954 C C . ASN A 1 120 ? -5.696 -12.219 -2.979 1.00 86.25 120 ASN A C 1
ATOM 956 O O . ASN A 1 120 ? -5.483 -12.935 -2.008 1.00 86.25 120 ASN A O 1
ATOM 960 N N . GLU A 1 121 ? -4.713 -11.716 -3.725 1.00 87.94 121 GLU A N 1
ATOM 961 C CA . GLU A 1 121 ? -3.283 -11.877 -3.429 1.00 87.94 121 GLU A CA 1
ATOM 962 C C . GLU A 1 121 ? -2.660 -10.606 -2.835 1.00 87.94 121 GLU A C 1
ATOM 964 O O . GLU A 1 121 ? -1.514 -10.619 -2.388 1.00 87.94 121 GLU A O 1
ATOM 969 N N . ALA A 1 122 ? -3.409 -9.499 -2.816 1.00 90.62 122 ALA A N 1
ATOM 970 C CA . ALA A 1 122 ? -2.945 -8.207 -2.314 1.00 90.62 122 ALA A CA 1
ATOM 971 C C . ALA A 1 122 ? -2.997 -8.099 -0.778 1.00 90.62 122 ALA A C 1
ATOM 973 O O . ALA A 1 122 ? -2.389 -7.202 -0.186 1.00 90.62 122 ALA A O 1
ATOM 974 N N . TYR A 1 123 ? -3.704 -9.025 -0.130 1.00 91.19 123 TYR A N 1
ATOM 975 C CA . TYR A 1 123 ? -3.918 -9.062 1.310 1.00 91.19 123 TYR A CA 1
ATOM 976 C C . TYR A 1 123 ? -3.397 -10.361 1.910 1.00 91.19 123 TYR A C 1
ATOM 978 O O . TYR A 1 123 ? -3.339 -11.393 1.248 1.00 91.19 123 TYR A O 1
ATOM 986 N N . THR A 1 124 ? -3.013 -10.288 3.175 1.00 89.06 124 THR A N 1
ATOM 987 C CA . THR A 1 124 ? -2.492 -11.405 3.956 1.00 89.06 124 THR A CA 1
ATOM 988 C C . THR A 1 124 ? -2.849 -11.232 5.439 1.00 89.06 124 THR A C 1
ATOM 990 O O . THR A 1 124 ? -3.573 -10.306 5.814 1.00 89.06 124 THR A O 1
ATOM 993 N N . SER A 1 125 ? -2.388 -12.142 6.292 1.00 87.25 125 SER A N 1
ATOM 994 C CA . SER A 1 125 ? -2.516 -12.062 7.741 1.00 87.25 125 SER A CA 1
ATOM 995 C C . SER A 1 125 ? -1.474 -11.122 8.354 1.00 87.25 125 SER A C 1
ATOM 997 O O . SER A 1 125 ? -0.367 -10.967 7.848 1.00 87.25 125 SER A O 1
ATOM 999 N N . LEU A 1 126 ? -1.816 -10.500 9.481 1.00 86.81 126 LEU A N 1
ATOM 1000 C CA . LEU A 1 126 ? -0.951 -9.571 10.213 1.00 86.81 126 LEU A CA 1
ATOM 1001 C C . LEU A 1 126 ? 0.502 -10.039 10.455 1.00 86.81 126 LEU A C 1
ATOM 1003 O O . LEU A 1 126 ? 1.397 -9.218 10.265 1.00 86.81 126 LEU A O 1
ATOM 1007 N N . PRO A 1 127 ? 0.781 -11.304 10.832 1.00 81.62 127 PRO A N 1
ATOM 1008 C CA . PRO A 1 127 ? 2.143 -11.796 11.047 1.00 81.62 127 PRO A CA 1
ATOM 1009 C C . PRO A 1 127 ? 3.075 -11.613 9.847 1.00 81.62 127 PRO A C 1
ATOM 1011 O O . PRO A 1 127 ? 4.272 -11.400 10.033 1.00 81.62 127 PRO A O 1
ATOM 1014 N N . ASP A 1 128 ? 2.539 -11.625 8.625 1.00 81.19 128 ASP A N 1
ATOM 1015 C CA . ASP A 1 128 ? 3.326 -11.396 7.412 1.00 81.19 128 ASP A CA 1
ATOM 1016 C C . ASP A 1 128 ? 3.909 -9.984 7.339 1.00 81.19 128 ASP A C 1
ATOM 1018 O O . ASP A 1 128 ? 4.835 -9.758 6.570 1.00 81.19 128 ASP A O 1
ATOM 1022 N N . TYR A 1 129 ? 3.439 -9.037 8.155 1.00 82.75 129 TYR A N 1
ATOM 1023 C CA . TYR A 1 129 ? 4.116 -7.752 8.327 1.00 82.75 129 TYR A CA 1
ATOM 1024 C C . TYR A 1 129 ? 5.606 -7.925 8.684 1.00 82.75 129 TYR A C 1
ATOM 1026 O O . TYR A 1 129 ? 6.444 -7.121 8.282 1.00 82.75 129 TYR A O 1
ATOM 1034 N N . LEU A 1 130 ? 5.949 -8.992 9.412 1.00 77.94 130 LEU A N 1
ATOM 1035 C CA . LEU A 1 130 ? 7.316 -9.281 9.842 1.00 77.94 130 LEU A CA 1
ATOM 1036 C C . LEU A 1 130 ? 8.161 -9.990 8.773 1.00 77.94 130 LEU A C 1
ATOM 1038 O O . LEU A 1 130 ? 9.353 -10.197 9.000 1.00 77.94 130 LEU A O 1
ATOM 1042 N N . GLY A 1 131 ? 7.585 -10.374 7.629 1.00 77.69 131 GLY A N 1
ATOM 1043 C CA . GLY A 1 131 ? 8.269 -11.215 6.648 1.00 77.69 131 GLY A CA 1
ATOM 1044 C C . GLY A 1 131 ? 7.678 -11.174 5.240 1.00 77.69 131 GLY A C 1
ATOM 1045 O O . GLY A 1 131 ? 7.035 -10.215 4.825 1.00 77.69 131 GLY A O 1
ATOM 1046 N N . THR A 1 132 ? 7.950 -12.222 4.461 1.00 71.19 132 THR A N 1
ATOM 1047 C CA . THR A 1 132 ? 7.524 -12.336 3.052 1.00 71.19 132 THR A CA 1
ATOM 1048 C C . THR A 1 132 ? 6.309 -13.248 2.855 1.00 71.19 132 THR A C 1
ATOM 1050 O O . THR A 1 132 ? 5.862 -13.445 1.720 1.00 71.19 132 THR A O 1
ATOM 1053 N N . GLY A 1 133 ? 5.766 -13.801 3.945 1.00 73.44 133 GLY A N 1
ATOM 1054 C CA . GLY A 1 133 ? 4.750 -14.857 3.913 1.00 73.44 133 GLY A CA 1
ATOM 1055 C C . GLY A 1 133 ? 5.304 -16.223 3.480 1.00 73.44 133 GLY A C 1
ATOM 1056 O O . GLY A 1 133 ? 4.562 -17.100 3.042 1.00 73.44 133 GLY A O 1
ATOM 1057 N N . GLU A 1 134 ? 6.615 -16.421 3.570 1.00 80.81 134 GLU A N 1
ATOM 1058 C CA . GLU A 1 134 ? 7.262 -17.701 3.292 1.00 80.81 134 GLU A CA 1
ATOM 1059 C C . GLU A 1 134 ? 7.863 -18.240 4.589 1.00 80.81 134 GLU A C 1
ATOM 1061 O O . GLU A 1 134 ? 8.522 -17.507 5.328 1.00 80.81 134 GLU A O 1
ATOM 1066 N N . LEU A 1 135 ? 7.617 -19.521 4.872 1.00 81.94 135 LEU A N 1
ATOM 1067 C CA . LEU A 1 135 ? 8.241 -20.217 5.992 1.00 81.94 135 LEU A CA 1
ATOM 1068 C C . LEU A 1 135 ? 9.336 -21.139 5.466 1.00 81.94 135 LEU A C 1
ATOM 1070 O O . LEU A 1 135 ? 9.109 -21.972 4.581 1.00 81.94 135 LEU A O 1
ATOM 1074 N N . GLU A 1 136 ? 10.529 -20.982 6.028 1.00 86.44 136 GLU A N 1
ATOM 1075 C CA . GLU A 1 136 ? 11.694 -21.778 5.679 1.00 86.44 136 GLU A CA 1
ATOM 1076 C C . GLU A 1 136 ? 11.951 -22.854 6.730 1.00 86.44 136 GLU A C 1
ATOM 1078 O O . GLU A 1 136 ? 12.062 -22.584 7.924 1.00 86.44 136 GLU A O 1
ATOM 1083 N N . PHE A 1 137 ? 12.087 -24.091 6.263 1.00 87.00 137 PHE A N 1
ATOM 1084 C CA . PHE A 1 137 ? 12.345 -25.255 7.095 1.00 87.00 137 PHE A CA 1
ATOM 1085 C C . PHE A 1 137 ? 13.665 -25.918 6.699 1.00 87.00 137 PHE A C 1
ATOM 1087 O O . PHE A 1 137 ? 14.085 -25.912 5.528 1.00 87.00 137 PHE A O 1
ATOM 1094 N N . ALA A 1 138 ? 14.319 -26.545 7.674 1.00 91.94 138 ALA A N 1
ATOM 1095 C CA . ALA A 1 138 ? 15.487 -27.369 7.411 1.00 91.94 138 ALA A CA 1
ATOM 1096 C C . ALA A 1 138 ? 15.109 -28.549 6.490 1.00 91.94 138 ALA A C 1
ATOM 1098 O O . ALA A 1 138 ? 13.957 -28.988 6.427 1.00 91.94 138 ALA A O 1
ATOM 1099 N N . ALA A 1 139 ? 16.066 -29.042 5.698 1.00 89.88 139 ALA A N 1
ATOM 1100 C CA . ALA A 1 139 ? 15.778 -30.069 4.688 1.00 89.88 139 ALA A CA 1
ATOM 1101 C C . ALA A 1 139 ? 15.260 -31.381 5.312 1.00 89.88 139 ALA A C 1
ATOM 1103 O O . ALA A 1 139 ? 14.421 -32.067 4.724 1.00 89.88 139 ALA A O 1
ATOM 1104 N N . ASP A 1 140 ? 15.728 -31.677 6.517 1.00 93.38 140 ASP A N 1
ATOM 1105 C CA . ASP A 1 140 ? 15.404 -32.827 7.354 1.00 93.38 140 ASP A CA 1
ATOM 1106 C C . ASP A 1 140 ? 14.153 -32.627 8.227 1.00 93.38 140 ASP A C 1
ATOM 1108 O O . ASP A 1 140 ? 13.722 -33.573 8.883 1.00 93.38 140 ASP A O 1
ATOM 1112 N N . THR A 1 141 ? 13.517 -31.446 8.210 1.00 92.56 141 THR A N 1
ATOM 1113 C CA . THR A 1 141 ? 12.277 -31.224 8.969 1.00 92.56 141 THR A CA 1
ATOM 1114 C C . THR A 1 141 ? 11.183 -32.201 8.499 1.00 92.56 141 THR A C 1
ATOM 1116 O O . THR A 1 141 ? 10.894 -32.254 7.289 1.00 92.56 141 THR A O 1
ATOM 1119 N N . PRO A 1 142 ? 10.564 -32.975 9.420 1.00 94.75 142 PRO A N 1
ATOM 1120 C CA . PRO A 1 142 ? 9.492 -33.908 9.086 1.00 94.75 142 PRO A CA 1
ATOM 1121 C C . PRO A 1 142 ? 8.280 -33.201 8.473 1.00 94.75 142 PRO A C 1
ATOM 1123 O O . PRO A 1 142 ? 7.893 -32.122 8.919 1.00 94.75 142 PRO A O 1
ATOM 1126 N N . ALA A 1 143 ? 7.640 -33.834 7.485 1.00 89.00 143 ALA A N 1
ATOM 1127 C CA . ALA A 1 143 ? 6.474 -33.264 6.801 1.00 89.00 143 ALA A CA 1
ATOM 1128 C C . ALA A 1 143 ? 5.311 -32.956 7.762 1.00 89.00 143 ALA A C 1
ATOM 1130 O O . ALA A 1 143 ? 4.671 -31.921 7.623 1.00 89.00 143 ALA A O 1
ATOM 1131 N N . SER A 1 144 ? 5.105 -33.795 8.781 1.00 92.38 144 SER A N 1
ATOM 1132 C CA . SER A 1 144 ? 4.084 -33.580 9.813 1.00 92.38 144 SER A CA 1
ATOM 1133 C C . SER A 1 144 ? 4.315 -32.307 10.630 1.00 92.38 144 SER A C 1
ATOM 1135 O O . SER A 1 144 ? 3.362 -31.620 10.978 1.00 92.38 144 SER A O 1
ATOM 1137 N N . VAL A 1 145 ? 5.573 -31.951 10.911 1.00 89.94 145 VAL A N 1
ATOM 1138 C CA . VAL A 1 145 ? 5.909 -30.706 11.621 1.00 89.94 145 VAL A CA 1
ATOM 1139 C C . VAL A 1 145 ? 5.639 -29.501 10.728 1.00 89.94 145 VAL A C 1
ATOM 1141 O O . VAL A 1 145 ? 5.031 -28.534 11.177 1.00 89.94 145 VAL A O 1
ATOM 1144 N N . VAL A 1 146 ? 6.049 -29.574 9.457 1.00 86.81 146 VAL A N 1
ATOM 1145 C CA . VAL A 1 146 ? 5.775 -28.520 8.468 1.00 86.81 146 VAL A CA 1
ATOM 1146 C C . VAL A 1 146 ? 4.270 -28.273 8.356 1.00 86.81 146 VAL A C 1
ATOM 1148 O O . VAL A 1 146 ? 3.836 -27.129 8.427 1.00 86.81 146 VAL A O 1
ATOM 1151 N N . GLU A 1 147 ? 3.472 -29.334 8.243 1.00 86.31 147 GLU A N 1
ATOM 1152 C CA . GLU A 1 147 ? 2.014 -29.247 8.151 1.00 86.31 147 GLU A CA 1
ATOM 1153 C C . GLU A 1 147 ? 1.387 -28.624 9.405 1.00 86.31 147 GLU A C 1
ATOM 1155 O O . GLU A 1 147 ? 0.566 -27.719 9.286 1.00 86.31 147 GLU A O 1
ATOM 1160 N N . VAL A 1 148 ? 1.809 -29.037 10.606 1.00 87.75 148 VAL A N 1
ATOM 1161 C CA . VAL A 1 148 ? 1.332 -28.441 11.867 1.00 87.75 148 VAL A CA 1
ATOM 1162 C C . VAL A 1 148 ? 1.655 -26.951 11.931 1.00 87.75 148 VAL A C 1
ATOM 1164 O O . VAL A 1 148 ? 0.785 -26.160 12.286 1.00 87.75 148 VAL A O 1
ATOM 1167 N N . VAL A 1 149 ? 2.875 -26.548 11.562 1.00 84.94 149 VAL A N 1
ATOM 1168 C CA . VAL A 1 149 ? 3.281 -25.136 11.580 1.00 84.94 149 VAL A CA 1
ATOM 1169 C C . VAL A 1 149 ? 2.507 -24.326 10.544 1.00 84.94 149 VAL A C 1
ATOM 1171 O O . VAL A 1 149 ? 2.040 -23.240 10.866 1.00 84.94 149 VAL A O 1
ATOM 1174 N N . ILE A 1 150 ? 2.326 -24.842 9.327 1.00 81.69 150 ILE A N 1
ATOM 1175 C CA . ILE A 1 150 ? 1.554 -24.165 8.276 1.00 81.69 150 ILE A CA 1
ATOM 1176 C C . ILE A 1 150 ? 0.082 -24.043 8.678 1.00 81.69 150 ILE A C 1
ATOM 1178 O O . ILE A 1 150 ? -0.506 -22.976 8.519 1.00 81.69 150 ILE A O 1
ATOM 1182 N N . ASN A 1 151 ? -0.510 -25.094 9.245 1.00 80.38 151 ASN A N 1
ATOM 1183 C CA . ASN A 1 151 ? -1.889 -25.064 9.726 1.00 80.38 151 ASN A CA 1
ATOM 1184 C C . ASN A 1 151 ? -2.061 -24.092 10.891 1.00 80.38 151 ASN A C 1
ATOM 1186 O O . ASN A 1 151 ? -3.009 -23.314 10.875 1.00 80.38 151 ASN A O 1
ATOM 1190 N N . ALA A 1 152 ? -1.125 -24.082 11.844 1.00 80.31 152 ALA A N 1
ATOM 1191 C CA . ALA A 1 152 ? -1.105 -23.090 12.907 1.00 80.31 152 ALA A CA 1
ATOM 1192 C C . ALA A 1 152 ? -0.984 -21.685 12.313 1.00 80.31 152 ALA A C 1
ATOM 1194 O O . ALA A 1 152 ? -1.809 -20.837 12.609 1.00 80.31 152 ALA A O 1
ATOM 1195 N N . TRP A 1 153 ? -0.036 -21.437 11.405 1.00 77.50 153 TRP A N 1
ATOM 1196 C CA . TRP A 1 153 ? 0.137 -20.119 10.792 1.00 77.50 153 TRP A CA 1
ATOM 1197 C C . TRP A 1 153 ? -1.103 -19.657 10.028 1.00 77.50 153 TRP A C 1
ATOM 1199 O O . TRP A 1 153 ? -1.432 -18.473 10.054 1.00 77.50 153 TRP A O 1
ATOM 1209 N N . ASN A 1 154 ? -1.812 -20.584 9.382 1.00 73.75 154 ASN A N 1
ATOM 1210 C CA . ASN A 1 154 ? -3.069 -20.328 8.689 1.00 73.75 154 ASN A CA 1
ATOM 1211 C C . ASN A 1 154 ? -4.263 -20.149 9.638 1.00 73.75 154 ASN A C 1
ATOM 1213 O O . ASN A 1 154 ? -5.264 -19.577 9.206 1.00 73.75 154 ASN A O 1
ATOM 1217 N N . ASP A 1 155 ? -4.162 -20.566 10.903 1.00 75.69 155 ASP A N 1
ATOM 1218 C CA . ASP A 1 155 ? -5.199 -20.355 11.908 1.00 75.69 155 ASP A CA 1
ATOM 1219 C C . ASP A 1 155 ? -5.380 -18.855 12.173 1.00 75.69 155 ASP A C 1
ATOM 1221 O O . ASP A 1 155 ? -4.464 -18.119 12.560 1.00 75.69 155 ASP A O 1
ATOM 1225 N N . ILE A 1 156 ? -6.593 -18.399 11.880 1.00 66.69 156 ILE A N 1
ATOM 1226 C CA . ILE A 1 156 ? -7.010 -17.003 11.883 1.00 66.69 156 ILE A CA 1
ATOM 1227 C C . ILE A 1 156 ? -7.171 -16.421 13.283 1.00 66.69 156 ILE A C 1
ATOM 1229 O O . ILE A 1 156 ? -7.210 -15.195 13.392 1.00 66.69 156 ILE A O 1
ATOM 1233 N N . ASP A 1 157 ? -7.217 -17.267 14.311 1.00 70.94 157 ASP A N 1
ATOM 1234 C CA . ASP A 1 157 ? -7.417 -16.864 15.703 1.00 70.94 157 ASP A CA 1
ATOM 1235 C C . ASP A 1 157 ? -6.117 -16.941 16.532 1.00 70.94 157 ASP A C 1
ATOM 1237 O O . ASP A 1 157 ? -6.130 -16.771 17.753 1.00 70.94 157 ASP A O 1
ATOM 1241 N N . LEU A 1 158 ? -4.963 -17.137 15.877 1.00 71.88 158 LEU A N 1
ATOM 1242 C CA . LEU A 1 158 ? -3.661 -17.076 16.541 1.00 71.88 158 LEU A CA 1
ATOM 1243 C C . LEU A 1 158 ? -3.419 -15.712 17.223 1.00 71.88 158 LEU A C 1
ATOM 1245 O O . LEU A 1 158 ? -3.521 -14.676 16.559 1.00 71.88 158 LEU A O 1
ATOM 1249 N N . PRO A 1 159 ? -2.941 -15.683 18.485 1.00 65.12 159 PRO A N 1
ATOM 1250 C CA . PRO A 1 159 ? -2.610 -14.443 19.200 1.00 65.12 159 PRO A CA 1
ATOM 1251 C C . PRO A 1 159 ? -1.621 -13.519 18.469 1.00 65.12 159 PRO A C 1
ATOM 1253 O O . PRO A 1 159 ? -1.717 -12.299 18.578 1.00 65.12 159 PRO A O 1
ATOM 1256 N N . GLY A 1 160 ? -0.709 -14.082 17.663 1.00 68.12 160 GLY A N 1
ATOM 1257 C CA . GLY A 1 160 ? 0.245 -13.323 16.840 1.00 68.12 160 GLY A CA 1
ATOM 1258 C C . GLY A 1 160 ? -0.396 -12.464 15.741 1.00 68.12 160 GLY A C 1
ATOM 1259 O O . GLY A 1 160 ? 0.288 -11.668 15.104 1.00 68.12 160 GLY A O 1
ATOM 1260 N N . ARG A 1 161 ? -1.710 -12.597 15.526 1.00 78.38 161 ARG A N 1
ATOM 1261 C CA . ARG A 1 161 ? -2.515 -11.778 14.610 1.00 78.38 161 ARG A CA 1
ATOM 1262 C C . ARG A 1 161 ? -3.172 -10.579 15.303 1.00 78.38 161 ARG A C 1
ATOM 1264 O O . ARG A 1 161 ? -4.115 -10.020 14.759 1.00 78.38 161 ARG A O 1
ATOM 1271 N N . SER A 1 162 ? -2.697 -10.195 16.487 1.00 88.56 162 SER A N 1
ATOM 1272 C CA . SER A 1 162 ? -3.089 -8.967 17.178 1.00 88.56 162 SER A CA 1
ATOM 1273 C C . SER A 1 162 ? -1.953 -7.951 17.119 1.00 88.56 162 SER A C 1
ATOM 1275 O O . SER A 1 162 ? -0.843 -8.210 17.583 1.00 88.56 162 SER A O 1
ATOM 1277 N N . LEU A 1 163 ? -2.231 -6.762 16.595 1.00 91.44 163 LEU A N 1
ATOM 1278 C CA . LEU A 1 163 ? -1.347 -5.607 16.675 1.00 91.44 163 LEU A CA 1
ATOM 1279 C C . LEU A 1 163 ? -1.068 -5.211 18.110 1.00 91.44 163 LEU A C 1
ATOM 1281 O O . LEU A 1 163 ? 0.045 -4.777 18.399 1.00 91.44 163 LEU A O 1
ATOM 1285 N N . ARG A 1 164 ? -2.036 -5.370 19.018 1.00 91.50 164 ARG A N 1
ATOM 1286 C CA . ARG A 1 164 ? -1.788 -5.134 20.441 1.00 91.50 164 ARG A CA 1
ATOM 1287 C C . ARG A 1 164 ? -0.676 -6.050 20.931 1.00 91.50 164 ARG A C 1
ATOM 1289 O O . ARG A 1 164 ? 0.310 -5.540 21.459 1.00 91.50 164 ARG A O 1
ATOM 1296 N N . TRP A 1 165 ? -0.801 -7.354 20.689 1.00 89.88 165 TRP A N 1
ATOM 1297 C CA . TRP A 1 165 ? 0.226 -8.332 21.044 1.00 89.88 165 TRP A CA 1
ATOM 1298 C C . TRP A 1 165 ? 1.568 -8.005 20.372 1.00 89.88 165 TRP A C 1
ATOM 1300 O O . TRP A 1 165 ? 2.572 -7.840 21.059 1.00 89.88 165 TRP A O 1
ATOM 1310 N N . LEU A 1 166 ? 1.582 -7.781 19.051 1.00 87.88 166 LEU A N 1
ATOM 1311 C CA . LEU A 1 166 ? 2.796 -7.425 18.302 1.00 87.88 166 LEU A CA 1
ATOM 1312 C C . LEU A 1 166 ? 3.473 -6.169 18.872 1.00 87.88 166 LEU A C 1
ATOM 1314 O O . LEU A 1 166 ? 4.690 -6.135 19.019 1.00 87.88 166 LEU A O 1
ATOM 1318 N N . SER A 1 167 ? 2.698 -5.144 19.227 1.00 87.94 167 SER A N 1
ATOM 1319 C CA . SER A 1 167 ? 3.212 -3.875 19.755 1.00 87.94 167 SER A CA 1
ATOM 1320 C C . SER A 1 167 ? 3.795 -3.968 21.170 1.00 87.94 167 SER A C 1
ATOM 1322 O O . SER A 1 167 ? 4.541 -3.069 21.574 1.00 87.94 167 SER A O 1
ATOM 1324 N N . GLN A 1 168 ? 3.429 -5.020 21.911 1.00 86.25 168 GLN A N 1
ATOM 1325 C CA . GLN A 1 168 ? 3.874 -5.303 23.276 1.00 86.25 168 GLN A CA 1
ATOM 1326 C C . GLN A 1 168 ? 5.074 -6.253 23.296 1.00 86.25 168 GLN A C 1
ATOM 1328 O O . GLN A 1 168 ? 6.022 -6.011 24.039 1.00 86.25 168 GLN A O 1
ATOM 1333 N N . GLU A 1 169 ? 5.048 -7.293 22.461 1.00 85.31 169 GLU A N 1
ATOM 1334 C CA . GLU A 1 169 ? 6.049 -8.363 22.478 1.00 85.31 169 GLU A CA 1
ATOM 1335 C C . GLU A 1 169 ? 7.236 -8.096 21.546 1.00 85.31 169 GLU A C 1
ATOM 1337 O O . GLU A 1 169 ? 8.344 -8.572 21.794 1.00 85.31 169 GLU A O 1
ATOM 1342 N N . ILE A 1 170 ? 7.046 -7.320 20.473 1.00 81.44 170 ILE A N 1
ATOM 1343 C CA . ILE A 1 170 ? 8.134 -7.000 19.546 1.00 81.44 170 ILE A CA 1
ATOM 1344 C C . ILE A 1 170 ? 8.858 -5.743 20.028 1.00 81.44 170 ILE A C 1
ATOM 1346 O O . ILE A 1 170 ? 8.228 -4.690 20.167 1.00 81.44 170 ILE A O 1
ATOM 1350 N N . PRO A 1 171 ? 10.193 -5.795 20.219 1.00 76.94 171 PRO A N 1
ATOM 1351 C CA . PRO A 1 171 ? 10.965 -4.631 20.627 1.00 76.94 171 PRO A CA 1
ATOM 1352 C C . PRO A 1 171 ? 10.791 -3.470 19.640 1.00 76.94 171 PRO A C 1
ATOM 1354 O O . PRO A 1 171 ? 11.325 -3.485 18.527 1.00 76.94 171 PRO A O 1
ATOM 1357 N N . SER A 1 172 ? 10.071 -2.424 20.057 1.00 74.62 172 SER A N 1
ATOM 1358 C CA . SER A 1 172 ? 9.771 -1.286 19.179 1.00 74.62 172 SER A CA 1
ATOM 1359 C C . SER A 1 172 ? 11.020 -0.512 18.757 1.00 74.62 172 SER A C 1
ATOM 1361 O O . SER A 1 172 ? 11.004 0.127 17.711 1.00 74.62 172 SER A O 1
ATOM 1363 N N . ALA A 1 173 ? 12.107 -0.576 19.535 1.00 75.69 173 ALA A N 1
ATOM 1364 C CA . ALA A 1 173 ? 13.356 0.130 19.246 1.00 75.69 173 ALA A CA 1
ATOM 1365 C C . ALA A 1 173 ? 13.997 -0.324 17.922 1.00 75.69 173 ALA A C 1
ATOM 1367 O O . ALA A 1 173 ? 14.278 0.518 17.076 1.00 75.69 173 ALA A O 1
ATOM 1368 N N . ALA A 1 174 ? 14.137 -1.637 17.702 1.00 73.62 174 ALA A N 1
ATOM 1369 C CA . ALA A 1 174 ? 14.744 -2.180 16.484 1.00 73.62 174 ALA A CA 1
ATOM 1370 C C . ALA A 1 174 ? 13.905 -1.876 15.230 1.00 73.62 174 ALA A C 1
ATOM 1372 O O . ALA A 1 174 ? 14.443 -1.530 14.180 1.00 73.62 174 ALA A O 1
ATOM 1373 N N . GLN A 1 175 ? 12.573 -1.951 15.344 1.00 74.50 175 GLN A N 1
ATOM 1374 C CA . GLN A 1 175 ? 11.673 -1.594 14.240 1.00 74.50 175 GLN A CA 1
ATOM 1375 C C . GLN A 1 175 ? 11.721 -0.092 13.937 1.00 74.50 175 GLN A C 1
ATOM 1377 O O . GLN A 1 175 ? 11.816 0.311 12.780 1.00 74.50 175 GLN A O 1
ATOM 1382 N N . THR A 1 176 ? 11.725 0.742 14.978 1.00 76.62 176 THR A N 1
ATOM 1383 C CA . THR A 1 176 ? 11.822 2.201 14.835 1.00 76.62 176 THR A CA 1
ATOM 1384 C C . THR A 1 176 ? 13.144 2.612 14.192 1.00 76.62 176 THR A C 1
ATOM 1386 O O . THR A 1 176 ? 13.148 3.481 13.325 1.00 76.62 176 THR A O 1
ATOM 1389 N N . GLU A 1 177 ? 14.257 1.977 14.565 1.00 80.06 177 GLU A N 1
ATOM 1390 C CA . GLU A 1 177 ? 15.575 2.240 13.981 1.00 80.06 177 GLU A CA 1
ATOM 1391 C C . GLU A 1 177 ? 15.612 1.894 12.488 1.00 80.06 177 GLU A C 1
ATOM 1393 O O . GLU A 1 177 ? 15.954 2.751 11.670 1.00 80.06 177 GLU A O 1
ATOM 1398 N N . ARG A 1 178 ? 15.144 0.694 12.117 1.00 75.88 178 ARG A N 1
ATOM 1399 C CA . ARG A 1 178 ? 15.061 0.259 10.714 1.00 75.88 178 ARG A CA 1
ATOM 1400 C C . ARG A 1 178 ? 14.191 1.190 9.867 1.00 75.88 178 ARG A C 1
ATOM 1402 O O . ARG A 1 178 ? 14.517 1.475 8.715 1.00 75.88 178 ARG A O 1
ATOM 1409 N N . HIS A 1 179 ? 13.076 1.674 10.414 1.00 80.44 179 HIS A N 1
ATOM 1410 C CA . HIS A 1 179 ? 12.217 2.634 9.715 1.00 80.44 179 HIS A CA 1
ATOM 1411 C C . HIS A 1 179 ? 12.864 4.012 9.609 1.00 80.44 179 HIS A C 1
ATOM 1413 O O . HIS A 1 179 ? 12.805 4.634 8.550 1.00 80.44 179 HIS A O 1
ATOM 1419 N N . ALA A 1 180 ? 13.512 4.487 10.673 1.00 82.69 180 ALA A N 1
ATOM 1420 C CA . ALA A 1 180 ? 14.197 5.771 10.668 1.00 82.69 180 ALA A CA 1
ATOM 1421 C C . ALA A 1 180 ? 15.325 5.812 9.627 1.00 82.69 180 ALA A C 1
ATOM 1423 O O . ALA A 1 180 ? 15.510 6.843 8.983 1.00 82.69 180 ALA A O 1
ATOM 1424 N N . GLU A 1 181 ? 16.055 4.712 9.436 1.00 84.81 181 GLU A N 1
ATOM 1425 C CA . GLU A 1 181 ? 17.076 4.590 8.392 1.00 84.81 181 GLU A CA 1
ATOM 1426 C C . GLU A 1 181 ? 16.469 4.706 6.988 1.00 84.81 181 GLU A C 1
ATOM 1428 O O . GLU A 1 181 ? 16.840 5.613 6.242 1.00 84.81 181 GLU A O 1
ATOM 1433 N N . LYS A 1 182 ? 15.442 3.904 6.671 1.00 82.12 182 LYS A N 1
ATOM 1434 C CA . LYS A 1 182 ? 14.733 3.982 5.378 1.00 82.12 182 LYS A CA 1
ATOM 1435 C C . LYS A 1 182 ? 14.185 5.381 5.083 1.00 82.12 182 LYS A C 1
ATOM 1437 O O . LYS A 1 182 ? 14.303 5.882 3.966 1.00 82.12 182 LYS A O 1
ATOM 1442 N N . LEU A 1 183 ? 13.595 6.036 6.083 1.00 85.44 183 LEU A N 1
ATOM 1443 C CA . LEU A 1 183 ? 13.059 7.389 5.931 1.00 85.44 183 LEU A CA 1
ATOM 1444 C C . LEU A 1 183 ? 14.165 8.423 5.681 1.00 85.44 183 LEU A C 1
ATOM 1446 O O . LEU A 1 183 ? 13.975 9.332 4.870 1.00 85.44 183 LEU A O 1
ATOM 1450 N N . LYS A 1 184 ? 15.325 8.290 6.338 1.00 87.81 184 LYS A N 1
ATOM 1451 C CA . LYS A 1 184 ? 16.491 9.153 6.088 1.00 87.81 184 LYS A CA 1
ATOM 1452 C C . LYS A 1 184 ? 17.020 8.973 4.670 1.00 87.81 184 LYS A C 1
ATOM 1454 O O . LYS A 1 184 ? 17.262 9.972 3.996 1.00 87.81 184 LYS A O 1
ATOM 1459 N N . GLU A 1 185 ? 17.161 7.732 4.210 1.00 87.75 185 GLU A N 1
ATOM 1460 C CA . GLU A 1 185 ? 17.593 7.424 2.842 1.00 87.75 185 GLU A CA 1
ATOM 1461 C C . GLU A 1 185 ? 16.641 8.025 1.806 1.00 87.75 185 GLU A C 1
ATOM 1463 O O . GLU A 1 185 ? 17.082 8.691 0.867 1.00 87.75 185 GLU A O 1
ATOM 1468 N N . TYR A 1 186 ? 15.332 7.864 2.015 1.00 87.50 186 TYR A N 1
ATOM 1469 C CA . TYR A 1 186 ? 14.313 8.446 1.150 1.00 87.50 186 TYR A CA 1
ATOM 1470 C C . TYR A 1 186 ? 14.404 9.976 1.095 1.00 87.50 186 TYR A C 1
ATOM 1472 O O . TYR A 1 186 ? 14.437 10.559 0.008 1.00 87.50 186 TYR A O 1
ATOM 1480 N N . VAL A 1 187 ? 14.477 10.646 2.251 1.00 88.50 187 VAL A N 1
ATOM 1481 C CA . VAL A 1 187 ? 14.577 12.112 2.296 1.00 88.50 187 VAL A CA 1
ATOM 1482 C C . VAL A 1 187 ? 15.847 12.586 1.597 1.00 88.50 187 VAL A C 1
ATOM 1484 O O . VAL A 1 187 ? 15.761 13.460 0.735 1.00 88.50 187 VAL A O 1
ATOM 1487 N N . ALA A 1 188 ? 16.995 11.968 1.884 1.00 89.56 188 ALA A N 1
ATOM 1488 C CA . ALA A 1 188 ? 18.263 12.310 1.249 1.00 89.56 188 ALA A CA 1
ATOM 1489 C C . ALA A 1 188 ? 18.212 12.118 -0.275 1.00 89.56 188 ALA A C 1
ATOM 1491 O O . ALA A 1 188 ? 18.692 12.968 -1.029 1.00 89.56 188 ALA A O 1
ATOM 1492 N N . LEU A 1 189 ? 17.601 11.031 -0.757 1.00 88.12 189 LEU A N 1
ATOM 1493 C CA . LEU A 1 189 ? 17.404 10.791 -2.186 1.00 88.12 189 LEU A CA 1
ATOM 1494 C C . LEU A 1 189 ? 16.577 11.913 -2.826 1.00 88.12 189 LEU A C 1
ATOM 1496 O O . LEU A 1 189 ? 16.989 12.494 -3.832 1.00 88.12 189 LEU A O 1
ATOM 1500 N N . MET A 1 190 ? 15.434 12.248 -2.234 1.00 87.44 190 MET A N 1
ATOM 1501 C CA . MET A 1 190 ? 14.528 13.262 -2.772 1.00 87.44 190 MET A CA 1
ATOM 1502 C C . MET A 1 190 ? 15.116 14.678 -2.702 1.00 87.44 190 MET A C 1
ATOM 1504 O O . MET A 1 190 ? 14.918 15.470 -3.625 1.00 87.44 190 MET A O 1
ATOM 1508 N N . GLU A 1 191 ? 15.870 15.006 -1.652 1.00 89.06 191 GLU A N 1
ATOM 1509 C CA . GLU A 1 191 ? 16.604 16.271 -1.547 1.00 89.06 191 GLU A CA 1
ATOM 1510 C C . GLU A 1 191 ? 17.696 16.378 -2.614 1.00 89.06 191 GLU A C 1
ATOM 1512 O O . GLU A 1 191 ? 17.794 17.406 -3.288 1.00 89.06 191 GLU A O 1
ATOM 1517 N N . ASN A 1 192 ? 18.455 15.303 -2.845 1.00 88.44 192 ASN A N 1
ATOM 1518 C CA . ASN A 1 192 ? 19.457 15.246 -3.908 1.00 88.44 192 ASN A CA 1
ATOM 1519 C C . ASN A 1 192 ? 18.829 15.402 -5.298 1.00 88.44 192 ASN A C 1
ATOM 1521 O O . ASN A 1 192 ? 19.350 16.147 -6.132 1.00 88.44 192 ASN A O 1
ATOM 1525 N N . LEU A 1 193 ? 17.700 14.736 -5.556 1.00 85.25 193 LEU A N 1
ATOM 1526 C CA . LEU A 1 193 ? 16.950 14.902 -6.801 1.00 85.25 193 LEU A CA 1
ATOM 1527 C C . LEU A 1 193 ? 16.502 16.354 -6.971 1.00 85.25 193 LEU A C 1
ATOM 1529 O O . LEU A 1 193 ? 16.747 16.949 -8.019 1.00 85.25 193 LEU A O 1
ATOM 1533 N N . ARG A 1 194 ? 15.924 16.966 -5.934 1.00 86.50 194 ARG A N 1
ATOM 1534 C CA . ARG A 1 194 ? 15.501 18.370 -5.974 1.00 86.50 194 ARG A CA 1
ATOM 1535 C C . ARG A 1 194 ? 16.671 19.323 -6.220 1.00 86.50 194 ARG A C 1
ATOM 1537 O O . ARG A 1 194 ? 16.547 20.219 -7.052 1.00 86.50 194 ARG A O 1
ATOM 1544 N N . ALA A 1 195 ? 17.803 19.124 -5.545 1.00 88.31 195 ALA A N 1
ATOM 1545 C CA . ALA A 1 195 ? 19.004 19.937 -5.722 1.00 88.31 195 ALA A CA 1
ATOM 1546 C C . ALA A 1 195 ? 19.540 19.847 -7.160 1.00 88.31 195 ALA A C 1
ATOM 1548 O O . ALA A 1 195 ? 19.784 20.877 -7.790 1.00 88.31 195 ALA A O 1
ATOM 1549 N N . ARG A 1 196 ? 19.634 18.630 -7.717 1.00 87.31 196 ARG A N 1
ATOM 1550 C CA . ARG A 1 196 ? 20.005 18.410 -9.126 1.00 87.31 196 ARG A CA 1
ATOM 1551 C C . ARG A 1 196 ? 19.051 19.128 -10.074 1.00 87.31 196 ARG A C 1
ATOM 1553 O O . ARG A 1 196 ? 19.504 19.796 -11.000 1.00 87.31 196 ARG A O 1
ATOM 1560 N N . ARG A 1 197 ? 17.742 19.042 -9.814 1.00 85.75 197 ARG A N 1
ATOM 1561 C CA . ARG A 1 197 ? 16.741 19.713 -10.646 1.00 85.75 197 ARG A CA 1
ATOM 1562 C C . ARG A 1 197 ? 16.851 21.224 -10.578 1.00 85.75 197 ARG A C 1
ATOM 1564 O O . ARG A 1 197 ? 16.747 21.852 -11.615 1.00 85.75 197 ARG A O 1
ATOM 1571 N N . LEU A 1 198 ? 17.086 21.815 -9.409 1.00 88.12 198 LEU A N 1
ATOM 1572 C CA . LEU A 1 198 ? 17.271 23.264 -9.285 1.00 88.12 198 LEU A CA 1
ATOM 1573 C C . LEU A 1 198 ? 18.539 23.757 -10.004 1.00 88.12 198 LEU A C 1
ATOM 1575 O O . LEU A 1 198 ? 18.530 24.863 -10.546 1.00 88.12 198 LEU A O 1
ATOM 1579 N N . ALA A 1 199 ? 19.596 22.940 -10.040 1.00 90.69 199 ALA A N 1
ATOM 1580 C CA . ALA A 1 199 ? 20.868 23.286 -10.668 1.00 90.69 199 ALA A CA 1
ATOM 1581 C C . ALA A 1 199 ? 20.834 23.242 -12.211 1.00 90.69 199 ALA A C 1
ATOM 1583 O O . ALA A 1 199 ? 21.443 24.098 -12.852 1.00 90.69 199 ALA A O 1
ATOM 1584 N N . ASP A 1 200 ? 20.110 22.297 -12.823 1.00 91.12 200 ASP A N 1
ATOM 1585 C CA . ASP A 1 200 ? 20.072 22.128 -14.284 1.00 91.12 200 ASP A CA 1
ATOM 1586 C C . ASP A 1 200 ? 18.813 22.776 -14.912 1.00 91.12 200 ASP A C 1
ATOM 1588 O O . ASP A 1 200 ? 17.688 22.351 -14.635 1.00 91.12 200 ASP A O 1
ATOM 1592 N N . PRO A 1 201 ? 18.948 23.793 -15.794 1.00 89.19 201 PRO A N 1
ATOM 1593 C CA . PRO A 1 201 ? 17.821 24.383 -16.523 1.00 89.19 201 PRO A CA 1
ATOM 1594 C C . PRO A 1 201 ? 16.920 23.372 -17.249 1.00 89.19 201 PRO A C 1
ATOM 1596 O O . PRO A 1 201 ? 15.707 23.575 -17.280 1.00 89.19 201 PRO A O 1
ATOM 1599 N N . LYS A 1 202 ? 17.482 22.292 -17.812 1.00 86.81 202 LYS A N 1
ATOM 1600 C CA . LYS A 1 202 ? 16.712 21.247 -18.511 1.00 86.81 202 LYS A CA 1
ATOM 1601 C C . LYS A 1 202 ? 15.858 20.431 -17.546 1.00 86.81 202 LYS A C 1
ATOM 1603 O O . LYS A 1 202 ? 14.756 20.011 -17.881 1.00 86.81 202 LYS A O 1
ATOM 1608 N N . GLU A 1 203 ? 16.355 20.223 -16.336 1.00 86.69 203 GLU A N 1
ATOM 1609 C CA . GLU A 1 203 ? 15.642 19.498 -15.288 1.00 86.69 203 GLU A CA 1
ATOM 1610 C C . GLU A 1 203 ? 14.570 20.363 -14.605 1.00 86.69 203 GLU A C 1
ATOM 1612 O O . GLU A 1 203 ? 13.528 19.846 -14.180 1.00 86.69 203 GLU A O 1
ATOM 1617 N N . ARG A 1 204 ? 14.773 21.688 -14.546 1.00 86.12 204 ARG A N 1
ATOM 1618 C CA . ARG A 1 204 ? 13.749 22.649 -14.094 1.00 86.12 204 ARG A CA 1
ATOM 1619 C C . ARG A 1 204 ? 12.552 22.717 -15.032 1.00 86.12 204 ARG A C 1
ATOM 1621 O O . ARG A 1 204 ? 11.432 22.862 -14.558 1.00 86.12 204 ARG A O 1
ATOM 1628 N N . SER A 1 205 ? 12.784 22.623 -16.340 1.00 87.00 205 SER A N 1
ATOM 1629 C CA . SER A 1 205 ? 11.733 22.705 -17.363 1.00 87.00 205 SER A CA 1
ATOM 1630 C C . SER A 1 205 ? 11.078 21.364 -17.698 1.00 87.00 205 SER A C 1
ATOM 1632 O O . SER A 1 205 ? 10.190 21.317 -18.548 1.00 87.00 205 SER A O 1
ATOM 1634 N N . 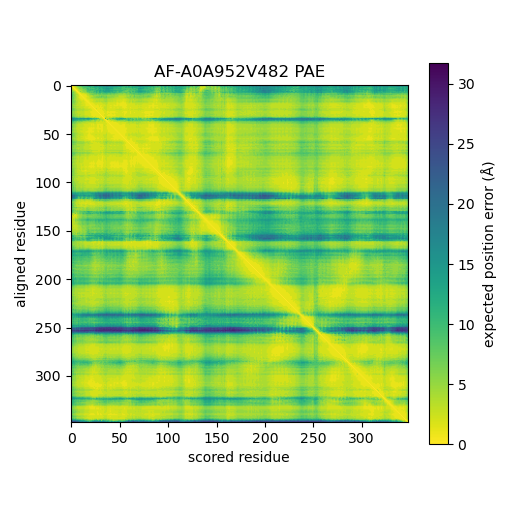LEU A 1 206 ? 11.495 20.277 -17.042 1.00 88.38 206 LEU A N 1
ATOM 1635 C CA . LEU A 1 206 ? 10.949 18.945 -17.268 1.00 88.38 206 LEU A CA 1
ATOM 1636 C C . LEU A 1 206 ? 9.450 18.918 -16.946 1.00 88.38 206 LEU A C 1
ATOM 1638 O O . LEU A 1 206 ? 9.032 19.136 -15.805 1.00 88.38 206 LEU A O 1
ATOM 1642 N N . ASP A 1 207 ? 8.653 18.607 -17.964 1.00 90.81 207 ASP A N 1
ATOM 1643 C CA . ASP A 1 207 ? 7.208 18.530 -17.843 1.00 90.81 207 ASP A CA 1
ATOM 1644 C C . ASP A 1 207 ? 6.763 17.295 -17.046 1.00 90.81 207 ASP A C 1
ATOM 1646 O O . ASP A 1 207 ? 7.479 16.300 -16.887 1.00 90.81 207 ASP A O 1
ATOM 1650 N N . ARG A 1 208 ? 5.518 17.351 -16.570 1.00 90.50 208 ARG A N 1
ATOM 1651 C CA . ARG A 1 208 ? 4.918 16.307 -15.738 1.00 90.50 208 ARG A CA 1
ATOM 1652 C C . ARG A 1 208 ? 4.920 14.929 -16.399 1.00 90.50 208 ARG A C 1
ATOM 1654 O O . ARG A 1 208 ? 5.173 13.939 -15.720 1.00 90.50 208 ARG A O 1
ATOM 1661 N N . ASN A 1 209 ? 4.627 14.832 -17.694 1.00 89.69 209 ASN A N 1
ATOM 1662 C CA . ASN A 1 209 ? 4.534 13.533 -18.360 1.00 89.69 209 ASN A CA 1
ATOM 1663 C C . ASN A 1 209 ? 5.916 12.898 -18.506 1.00 89.69 209 ASN A C 1
ATOM 1665 O O . ASN A 1 209 ? 6.047 11.687 -18.323 1.00 89.69 209 ASN A O 1
ATOM 1669 N N . THR A 1 210 ? 6.941 13.706 -18.781 1.00 89.94 210 THR A N 1
ATOM 1670 C CA . THR A 1 210 ? 8.322 13.220 -18.828 1.00 89.94 210 THR A CA 1
ATOM 1671 C C . THR A 1 210 ? 8.813 12.803 -17.441 1.00 89.94 210 THR A C 1
ATOM 1673 O O . THR A 1 210 ? 9.437 11.749 -17.321 1.00 89.94 210 THR A O 1
ATOM 1676 N N . ALA A 1 211 ? 8.472 13.547 -16.382 1.00 90.50 211 ALA A N 1
ATOM 1677 C CA . ALA A 1 211 ? 8.771 13.142 -15.006 1.00 90.50 211 ALA A CA 1
ATOM 1678 C C . ALA A 1 211 ? 8.129 11.789 -14.655 1.00 90.50 211 ALA A C 1
ATOM 1680 O O . ALA A 1 211 ? 8.827 10.872 -14.236 1.00 90.50 211 ALA A O 1
ATOM 1681 N N . ILE A 1 212 ? 6.831 11.614 -14.931 1.00 91.69 212 ILE A N 1
ATOM 1682 C CA . ILE A 1 212 ? 6.136 10.337 -14.701 1.00 91.69 212 ILE A CA 1
ATOM 1683 C C . ILE A 1 212 ? 6.768 9.206 -15.526 1.00 91.69 212 ILE A C 1
ATOM 1685 O O . ILE A 1 212 ? 6.944 8.097 -15.029 1.00 91.69 212 ILE A O 1
ATOM 1689 N N . LEU A 1 213 ? 7.127 9.453 -16.790 1.00 90.62 213 LEU A N 1
ATOM 1690 C CA . LEU A 1 213 ? 7.777 8.437 -17.618 1.00 90.62 213 LEU A CA 1
ATOM 1691 C C . LEU A 1 213 ? 9.125 7.999 -17.029 1.00 90.62 213 LEU A C 1
ATOM 1693 O O . LEU A 1 213 ? 9.429 6.808 -17.062 1.00 90.62 213 LEU A O 1
ATOM 1697 N N . ARG A 1 214 ? 9.914 8.927 -16.476 1.00 89.44 214 ARG A N 1
ATOM 1698 C CA . ARG A 1 214 ? 11.170 8.595 -15.791 1.00 89.44 214 ARG A CA 1
ATOM 1699 C C . ARG A 1 214 ? 10.926 7.713 -14.568 1.00 89.44 214 ARG A C 1
ATOM 1701 O O . ARG A 1 214 ? 11.623 6.712 -14.432 1.00 89.44 214 ARG A O 1
ATOM 1708 N N . GLU A 1 215 ? 9.906 8.013 -13.765 1.00 91.94 215 GLU A N 1
ATOM 1709 C CA . GLU A 1 215 ? 9.524 7.168 -12.622 1.00 91.94 215 GLU A CA 1
ATOM 1710 C C . GLU A 1 215 ? 9.097 5.763 -13.060 1.00 91.94 215 GLU A C 1
ATOM 1712 O O . GLU A 1 215 ? 9.546 4.769 -12.492 1.00 91.94 215 GLU A O 1
ATOM 1717 N N . ARG A 1 216 ? 8.314 5.643 -14.142 1.00 91.88 216 ARG A N 1
ATOM 1718 C CA . ARG A 1 216 ? 7.976 4.331 -14.721 1.00 91.88 216 ARG A CA 1
ATOM 1719 C C . ARG A 1 216 ? 9.226 3.560 -15.129 1.00 91.88 216 ARG A C 1
ATOM 1721 O O . ARG A 1 216 ? 9.347 2.381 -14.826 1.00 91.88 216 ARG A O 1
ATOM 1728 N N . VAL A 1 217 ? 10.166 4.210 -15.817 1.00 88.69 217 VAL A N 1
ATOM 1729 C CA . VAL A 1 217 ? 11.425 3.568 -16.228 1.00 88.69 217 VAL A CA 1
ATOM 1730 C C . VAL A 1 217 ? 12.243 3.134 -15.009 1.00 88.69 217 VAL A C 1
ATOM 1732 O O . VAL A 1 217 ? 12.809 2.041 -15.030 1.00 88.69 217 VAL A O 1
ATOM 1735 N N . ALA A 1 218 ? 12.289 3.953 -13.957 1.00 89.56 218 ALA A N 1
ATOM 1736 C CA . ALA A 1 218 ? 12.979 3.625 -12.715 1.00 89.56 218 ALA A CA 1
ATOM 1737 C C . ALA A 1 218 ? 12.365 2.384 -12.047 1.00 89.56 218 ALA A C 1
ATOM 1739 O O . ALA A 1 218 ? 13.075 1.395 -11.878 1.00 89.56 218 ALA A O 1
ATOM 1740 N N . LEU A 1 219 ? 11.050 2.384 -11.796 1.00 91.50 219 LEU A N 1
ATOM 1741 C CA . LEU A 1 219 ? 10.321 1.250 -11.206 1.00 91.50 219 LEU A CA 1
ATOM 1742 C C . LEU A 1 219 ? 10.420 -0.018 -12.061 1.00 91.50 219 LEU A C 1
ATOM 1744 O O . LEU A 1 219 ? 10.583 -1.126 -11.548 1.00 91.50 219 LEU A O 1
ATOM 1748 N N . PHE A 1 220 ? 10.365 0.131 -13.385 1.00 90.44 220 PHE A N 1
ATOM 1749 C CA . PHE A 1 220 ? 10.521 -0.994 -14.298 1.00 90.44 220 PHE A CA 1
ATOM 1750 C C . PHE A 1 220 ? 11.894 -1.652 -14.137 1.00 90.44 220 PHE A C 1
ATOM 1752 O O . PHE A 1 220 ? 11.998 -2.874 -14.063 1.00 90.44 220 PHE A O 1
ATOM 1759 N N . ARG A 1 221 ? 12.957 -0.847 -14.043 1.00 88.25 221 ARG A N 1
ATOM 1760 C CA . ARG A 1 221 ? 14.325 -1.347 -13.876 1.00 88.25 221 ARG A CA 1
ATOM 1761 C C . ARG A 1 221 ? 14.582 -1.923 -12.489 1.00 88.25 221 ARG A C 1
ATOM 1763 O O . ARG A 1 221 ? 15.242 -2.950 -12.403 1.00 88.25 221 ARG A O 1
ATOM 1770 N N . SER A 1 222 ? 14.092 -1.274 -11.434 1.00 89.00 222 SER A N 1
ATOM 1771 C CA . SER A 1 222 ? 14.363 -1.685 -10.053 1.00 89.00 222 SER A CA 1
ATOM 1772 C C . SER A 1 222 ? 13.514 -2.864 -9.592 1.00 89.00 222 SER A C 1
ATOM 1774 O O . SER A 1 222 ? 13.959 -3.612 -8.732 1.00 89.00 222 SER A O 1
ATOM 1776 N N . SER A 1 223 ? 12.305 -3.023 -10.138 1.00 90.62 223 SER A N 1
ATOM 1777 C CA . SER A 1 223 ? 11.311 -3.948 -9.579 1.00 90.62 223 SER A CA 1
ATOM 1778 C C . SER A 1 223 ? 10.803 -4.960 -10.604 1.00 90.62 223 SER A C 1
ATOM 1780 O O . SER A 1 223 ? 10.716 -6.148 -10.306 1.00 90.62 223 SER A O 1
ATOM 1782 N N . VAL A 1 224 ? 10.501 -4.525 -11.833 1.00 90.19 224 VAL A N 1
ATOM 1783 C CA . VAL A 1 224 ? 9.928 -5.420 -12.856 1.00 90.19 224 VAL A CA 1
ATOM 1784 C C . VAL A 1 224 ? 10.988 -6.317 -13.486 1.00 90.19 224 VAL A C 1
ATOM 1786 O O . VAL A 1 224 ? 10.762 -7.520 -13.607 1.00 90.19 224 VAL A O 1
ATOM 1789 N N . ILE A 1 225 ? 12.139 -5.758 -13.881 1.00 88.31 225 ILE A N 1
ATOM 1790 C CA . ILE A 1 225 ? 13.226 -6.534 -14.495 1.00 88.31 225 ILE A CA 1
ATOM 1791 C C . ILE A 1 225 ? 13.706 -7.651 -13.556 1.00 88.31 225 ILE A C 1
ATOM 1793 O O . ILE A 1 225 ? 13.690 -8.792 -14.015 1.00 88.31 225 ILE A O 1
ATOM 1797 N N . PRO A 1 226 ? 14.054 -7.396 -12.277 1.00 89.12 226 PRO A N 1
ATOM 1798 C CA . PRO A 1 226 ? 14.506 -8.457 -11.376 1.00 89.12 226 PRO A CA 1
ATOM 1799 C C . PRO A 1 226 ? 13.451 -9.549 -11.177 1.00 89.12 226 PRO A C 1
ATOM 1801 O O . PRO A 1 226 ? 13.743 -10.729 -11.341 1.00 89.12 226 PRO A O 1
ATOM 1804 N N . ALA A 1 227 ? 12.190 -9.167 -10.949 1.00 88.88 227 ALA A N 1
ATOM 1805 C CA . ALA A 1 227 ? 11.109 -10.136 -10.789 1.00 88.88 227 ALA A CA 1
ATOM 1806 C C . ALA A 1 227 ? 10.904 -11.002 -12.045 1.00 88.88 227 ALA A C 1
ATOM 1808 O O . ALA A 1 227 ? 10.672 -12.203 -11.938 1.00 88.88 227 ALA A O 1
ATOM 1809 N N . CYS A 1 228 ? 11.009 -10.418 -13.244 1.00 87.00 228 CYS A N 1
ATOM 1810 C CA . CYS A 1 228 ? 10.919 -11.177 -14.492 1.00 87.00 228 CYS A CA 1
ATOM 1811 C C . CYS A 1 228 ? 12.161 -12.042 -14.738 1.00 87.00 228 CYS A C 1
ATOM 1813 O O . CYS A 1 228 ? 12.027 -13.122 -15.301 1.00 87.00 228 CYS A O 1
ATOM 1815 N N . GLN A 1 229 ? 13.355 -11.594 -14.339 1.00 86.00 229 GLN A N 1
ATOM 1816 C CA . GLN A 1 229 ? 14.589 -12.379 -14.438 1.00 86.00 229 GLN A CA 1
ATOM 1817 C C . GLN A 1 229 ? 14.483 -13.680 -13.647 1.00 86.00 229 GLN A C 1
ATOM 1819 O O . GLN A 1 229 ? 14.818 -14.735 -14.183 1.00 86.00 229 GLN A O 1
ATOM 1824 N N . ASP A 1 230 ? 13.949 -13.615 -12.428 1.00 84.44 230 ASP A N 1
ATOM 1825 C CA . ASP A 1 230 ? 13.753 -14.794 -11.584 1.00 84.44 230 ASP A CA 1
ATOM 1826 C C . ASP A 1 230 ? 12.783 -15.806 -12.211 1.00 84.44 230 ASP A C 1
ATOM 1828 O O . ASP A 1 230 ? 13.007 -17.013 -12.130 1.00 84.44 230 ASP A O 1
ATOM 1832 N N . LEU A 1 231 ? 11.712 -15.332 -12.857 1.00 85.06 231 LEU A N 1
ATOM 1833 C CA . LEU A 1 231 ? 10.747 -16.189 -13.561 1.00 85.06 231 LEU A CA 1
ATOM 1834 C C . LEU A 1 231 ? 11.355 -16.787 -14.831 1.00 85.06 231 LEU A C 1
ATOM 1836 O O . LEU A 1 231 ? 11.265 -17.987 -15.057 1.00 85.06 231 LEU A O 1
ATOM 1840 N N . LEU A 1 232 ? 12.043 -15.966 -15.623 1.00 84.06 232 LEU A N 1
ATOM 1841 C CA . LEU A 1 232 ? 12.718 -16.399 -16.842 1.00 84.06 232 LEU A CA 1
ATOM 1842 C C . LEU A 1 232 ? 13.792 -17.450 -16.564 1.00 84.06 232 LEU A C 1
ATOM 1844 O O . LEU A 1 232 ? 13.918 -18.399 -17.328 1.00 84.06 232 LEU A O 1
ATOM 1848 N N . ALA A 1 233 ? 14.551 -17.306 -15.477 1.00 83.50 233 ALA A N 1
ATOM 1849 C CA . ALA A 1 233 ? 15.538 -18.301 -15.067 1.00 83.50 233 ALA A CA 1
ATOM 1850 C C . ALA A 1 233 ? 14.891 -19.648 -14.700 1.00 83.50 233 ALA A C 1
ATOM 1852 O O . ALA A 1 233 ? 15.501 -20.699 -14.896 1.00 83.50 233 ALA A O 1
ATOM 1853 N N . ARG A 1 234 ? 13.651 -19.634 -14.191 1.00 81.69 234 ARG A N 1
ATOM 1854 C CA . ARG A 1 234 ? 12.878 -20.853 -13.912 1.00 81.69 234 ARG A CA 1
ATOM 1855 C C . ARG A 1 234 ? 12.332 -21.479 -15.195 1.00 81.69 234 ARG A C 1
ATOM 1857 O O . ARG A 1 234 ? 12.453 -22.688 -15.359 1.00 81.69 234 ARG A O 1
ATOM 1864 N N . ASP A 1 235 ? 11.795 -20.670 -16.104 1.00 80.44 235 ASP A N 1
ATOM 1865 C CA . ASP A 1 235 ? 11.132 -21.150 -17.324 1.00 80.44 235 ASP A CA 1
ATOM 1866 C C . ASP A 1 235 ? 12.116 -21.579 -18.421 1.00 80.44 235 ASP A C 1
ATOM 1868 O O . ASP A 1 235 ? 11.908 -22.586 -19.096 1.00 80.44 235 ASP A O 1
ATOM 1872 N N . CYS A 1 236 ? 13.190 -20.814 -18.617 1.00 77.31 236 CYS A N 1
ATOM 1873 C CA . CYS A 1 236 ? 14.187 -21.046 -19.665 1.00 77.31 236 CYS A CA 1
ATOM 1874 C C . CYS A 1 236 ? 15.378 -21.891 -19.180 1.00 77.31 236 CYS A C 1
ATOM 1876 O O . CYS A 1 236 ? 16.284 -22.192 -19.961 1.00 77.31 236 CYS A O 1
ATOM 1878 N N . GLY A 1 237 ? 15.431 -22.232 -17.889 1.00 76.31 237 GLY A N 1
ATOM 1879 C CA . GLY A 1 237 ? 16.625 -22.797 -17.266 1.00 76.31 237 GLY A CA 1
ATOM 1880 C C . GLY A 1 237 ? 17.828 -21.848 -17.364 1.00 76.31 237 GLY A C 1
ATOM 1881 O O . GLY A 1 237 ? 17.697 -20.631 -17.263 1.00 76.31 237 GLY A O 1
ATOM 1882 N N . ALA A 1 238 ? 19.026 -22.399 -17.582 1.00 72.12 238 ALA A N 1
ATOM 1883 C CA . ALA A 1 238 ? 20.273 -21.627 -17.649 1.00 72.12 238 ALA A CA 1
ATOM 1884 C C . ALA A 1 238 ? 20.559 -20.977 -19.026 1.00 72.12 238 ALA A C 1
ATOM 1886 O O . ALA A 1 238 ? 21.680 -20.512 -19.254 1.00 72.12 238 ALA A O 1
ATOM 1887 N N . ASP A 1 239 ? 19.592 -20.933 -19.955 1.00 80.75 239 ASP A N 1
ATOM 1888 C CA . ASP A 1 239 ? 19.790 -20.313 -21.274 1.00 80.75 239 ASP A CA 1
ATOM 1889 C C . ASP A 1 239 ? 19.814 -18.779 -21.180 1.00 80.75 239 ASP A C 1
ATOM 1891 O O . ASP A 1 239 ? 18.823 -18.064 -21.359 1.00 80.75 239 ASP A O 1
ATOM 1895 N N . ALA A 1 240 ? 21.009 -18.253 -20.925 1.00 77.38 240 ALA A N 1
ATOM 1896 C CA . ALA A 1 240 ? 21.242 -16.825 -20.805 1.00 77.38 240 ALA A CA 1
ATOM 1897 C C . ALA A 1 240 ? 20.944 -16.043 -22.101 1.00 77.38 240 ALA A C 1
ATOM 1899 O O . ALA A 1 240 ? 20.707 -14.834 -22.028 1.00 77.38 240 ALA A O 1
ATOM 1900 N N . ALA A 1 241 ? 20.977 -16.673 -23.283 1.00 80.94 241 ALA A N 1
ATOM 1901 C CA . ALA A 1 241 ? 20.665 -15.998 -24.541 1.00 80.94 241 ALA A CA 1
ATOM 1902 C C . ALA A 1 241 ? 19.155 -15.772 -24.679 1.00 80.94 241 ALA A C 1
ATOM 1904 O O . ALA A 1 241 ? 18.737 -14.653 -24.989 1.00 80.94 241 ALA A O 1
ATOM 1905 N N . GLU A 1 242 ? 18.352 -16.784 -24.355 1.00 80.31 242 GLU A N 1
ATOM 1906 C CA . GLU A 1 242 ? 16.892 -16.683 -24.358 1.00 80.31 242 GLU A CA 1
ATOM 1907 C C . GLU A 1 242 ? 16.383 -15.715 -23.280 1.00 80.31 242 GLU A C 1
ATOM 1909 O O . GLU A 1 242 ? 15.528 -14.868 -23.555 1.00 80.31 242 GLU A O 1
ATOM 1914 N N . ILE A 1 243 ? 16.969 -15.750 -22.077 1.00 76.12 243 ILE A N 1
ATOM 1915 C CA . ILE A 1 243 ? 16.656 -14.789 -21.006 1.00 76.12 243 ILE A CA 1
ATOM 1916 C C . ILE A 1 243 ? 16.933 -13.355 -21.481 1.00 76.12 243 ILE A C 1
ATOM 1918 O O . ILE A 1 243 ? 16.070 -12.483 -21.364 1.00 76.12 243 ILE A O 1
ATOM 1922 N N . ARG A 1 244 ? 18.107 -13.092 -22.075 1.00 77.69 244 ARG A N 1
ATOM 1923 C CA . ARG A 1 244 ? 18.439 -11.760 -22.616 1.00 77.69 244 ARG A CA 1
ATOM 1924 C C . ARG A 1 244 ? 17.478 -11.325 -23.722 1.00 77.69 244 ARG A C 1
ATOM 1926 O O . ARG A 1 244 ? 17.092 -10.157 -23.752 1.00 77.69 244 ARG A O 1
ATOM 1933 N N . ARG A 1 245 ? 17.079 -12.243 -24.608 1.00 82.31 245 ARG A N 1
ATOM 1934 C CA . ARG A 1 245 ? 16.118 -11.973 -25.685 1.00 82.31 245 ARG A CA 1
ATOM 1935 C C . ARG A 1 245 ? 14.748 -11.577 -25.124 1.00 82.31 245 ARG A C 1
ATOM 1937 O O . ARG A 1 245 ? 14.212 -10.547 -25.509 1.00 82.31 245 ARG A O 1
ATOM 1944 N N . ARG A 1 246 ? 14.206 -12.318 -24.157 1.00 78.00 246 ARG A N 1
ATOM 1945 C CA . ARG A 1 246 ? 12.906 -11.989 -23.540 1.00 78.00 246 ARG A CA 1
ATOM 1946 C C . ARG A 1 246 ? 12.955 -10.721 -22.682 1.00 78.00 246 ARG A C 1
ATOM 1948 O O . ARG A 1 246 ? 12.014 -9.928 -22.682 1.00 78.00 246 ARG A O 1
ATOM 1955 N N . LEU A 1 247 ? 14.071 -10.453 -22.001 1.00 75.00 247 LEU A N 1
ATOM 1956 C CA . LEU A 1 247 ? 14.273 -9.187 -21.280 1.00 75.00 247 LEU A CA 1
ATOM 1957 C C . LEU A 1 247 ? 14.343 -7.973 -22.218 1.00 75.00 247 LEU A C 1
ATOM 1959 O O . LEU A 1 247 ? 13.885 -6.883 -21.861 1.00 75.00 247 LEU A O 1
ATOM 1963 N N . SER A 1 248 ? 14.883 -8.134 -23.428 1.00 74.31 248 SER A N 1
ATOM 1964 C CA . SER A 1 248 ? 14.865 -7.057 -24.421 1.00 74.31 248 SER A CA 1
ATOM 1965 C C . SER A 1 248 ? 13.447 -6.801 -24.955 1.00 74.31 248 SER A C 1
ATOM 1967 O O . SER A 1 248 ? 13.081 -5.641 -25.144 1.00 74.31 248 SER A O 1
ATOM 1969 N N . GLU A 1 249 ? 12.594 -7.827 -25.059 1.00 72.75 249 GLU A N 1
ATOM 1970 C CA . GLU A 1 249 ? 11.156 -7.704 -25.382 1.00 72.75 249 GLU A CA 1
ATOM 1971 C C . GLU A 1 249 ? 10.331 -7.056 -24.251 1.00 72.75 249 GLU A C 1
ATOM 1973 O O . GLU A 1 249 ? 9.378 -6.290 -24.490 1.00 72.75 249 GLU A O 1
ATOM 1978 N N . LEU A 1 250 ? 10.729 -7.303 -23.000 1.00 70.06 250 LEU A N 1
ATOM 1979 C CA . LEU A 1 250 ? 10.279 -6.554 -21.824 1.00 70.06 250 LEU A CA 1
ATOM 1980 C C . LEU A 1 250 ? 10.735 -5.096 -21.878 1.00 70.06 250 LEU A C 1
ATOM 1982 O O . LEU A 1 250 ? 10.045 -4.237 -21.339 1.00 70.06 250 LEU A O 1
ATOM 1986 N N . GLY A 1 251 ? 11.790 -4.797 -22.635 1.00 65.25 251 GLY A N 1
ATOM 1987 C CA . GLY A 1 251 ? 12.147 -3.444 -23.023 1.00 65.25 251 GLY A CA 1
ATOM 1988 C C . GLY A 1 251 ? 13.248 -2.803 -22.192 1.00 65.25 251 GLY A C 1
ATOM 1989 O O . GLY A 1 251 ? 13.234 -1.597 -21.953 1.00 65.25 251 GLY A O 1
ATOM 1990 N N . ALA A 1 252 ? 14.236 -3.608 -21.807 1.00 55.75 252 ALA A N 1
ATOM 1991 C CA . ALA A 1 252 ? 15.470 -3.130 -21.191 1.00 55.75 252 ALA A CA 1
ATOM 1992 C C . ALA A 1 252 ? 16.278 -2.151 -22.082 1.00 55.75 252 ALA A C 1
ATOM 1994 O O . ALA A 1 252 ? 17.120 -1.425 -21.559 1.00 55.75 252 ALA A O 1
ATOM 1995 N N . GLY A 1 253 ? 16.011 -2.108 -23.397 1.00 49.41 253 GLY A N 1
ATOM 1996 C CA . GLY A 1 253 ? 16.743 -1.286 -24.370 1.00 49.41 253 GLY A CA 1
ATOM 1997 C C . GLY A 1 253 ? 16.133 0.087 -24.659 1.00 49.41 253 GLY A C 1
ATOM 1998 O O . GLY A 1 253 ? 16.815 1.082 -24.488 1.00 49.41 253 GLY A O 1
ATOM 1999 N N . GLU A 1 254 ? 14.868 0.161 -25.091 1.00 54.06 254 GLU A N 1
ATOM 2000 C CA . GLU A 1 254 ? 14.280 1.396 -25.647 1.00 54.06 254 GLU A CA 1
ATOM 2001 C C . GLU A 1 254 ? 12.758 1.230 -25.853 1.00 54.06 254 GLU A C 1
ATOM 2003 O O . GLU A 1 254 ? 12.232 1.212 -26.967 1.00 54.06 254 GLU A O 1
ATOM 2008 N N . ILE A 1 255 ? 11.980 1.042 -24.782 1.00 58.03 255 ILE A N 1
ATOM 2009 C CA . ILE A 1 255 ? 10.519 1.117 -24.947 1.00 58.03 255 ILE A CA 1
ATOM 2010 C C . ILE A 1 255 ? 10.155 2.573 -25.212 1.00 58.03 255 ILE A C 1
ATOM 2012 O O . ILE A 1 255 ? 10.276 3.414 -24.322 1.00 58.03 255 ILE A O 1
ATOM 2016 N N . GLY A 1 256 ? 9.634 2.870 -26.404 1.00 64.00 256 GLY A N 1
ATOM 2017 C CA . GLY A 1 256 ? 9.022 4.169 -26.668 1.00 64.00 256 GLY A CA 1
ATOM 2018 C C . GLY A 1 256 ? 7.981 4.491 -25.589 1.00 64.00 256 GLY A C 1
ATOM 2019 O O . GLY A 1 256 ? 7.144 3.646 -25.261 1.00 64.00 256 GLY A O 1
ATOM 2020 N N . GLY A 1 257 ? 8.014 5.706 -25.031 1.00 73.75 257 GLY A N 1
ATOM 2021 C CA . GLY A 1 257 ? 7.270 6.062 -23.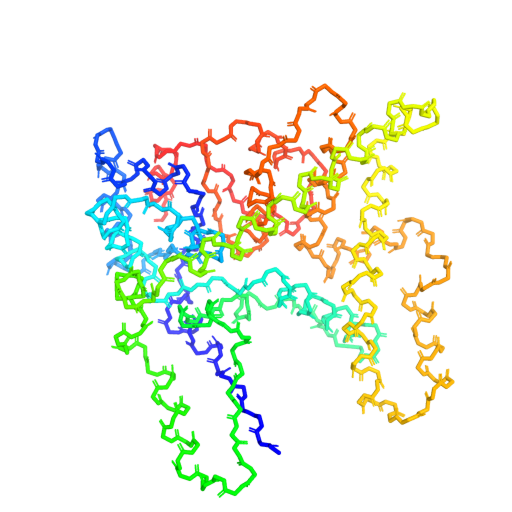811 1.00 73.75 257 GLY A CA 1
ATOM 2022 C C . GLY A 1 257 ? 5.772 5.719 -23.824 1.00 73.75 257 GLY A C 1
ATOM 2023 O O . GLY A 1 257 ? 5.194 5.425 -22.776 1.00 73.75 257 GLY A O 1
ATOM 2024 N N . LYS A 1 258 ? 5.149 5.650 -25.010 1.00 79.69 258 LYS A N 1
ATOM 2025 C CA . LYS A 1 258 ? 3.766 5.178 -25.200 1.00 79.69 258 LYS A CA 1
ATOM 2026 C C . LYS A 1 258 ? 3.562 3.721 -24.767 1.00 79.69 258 LYS A C 1
ATOM 2028 O O . LYS A 1 258 ? 2.638 3.445 -24.007 1.00 79.69 258 LYS A O 1
ATOM 2033 N N . ARG A 1 259 ? 4.426 2.795 -25.201 1.00 81.06 259 ARG A N 1
ATOM 2034 C CA . ARG A 1 259 ? 4.306 1.361 -24.878 1.00 81.06 259 ARG A CA 1
ATOM 2035 C C . ARG A 1 259 ? 4.599 1.100 -23.398 1.00 81.06 259 ARG A C 1
ATOM 2037 O O . ARG A 1 259 ? 3.918 0.280 -22.790 1.00 81.06 259 ARG A O 1
ATOM 2044 N N . MET A 1 260 ? 5.528 1.851 -22.797 1.00 82.62 260 MET A N 1
ATOM 2045 C CA . MET A 1 260 ? 5.780 1.802 -21.350 1.00 82.62 260 MET A CA 1
ATOM 2046 C C . MET A 1 260 ? 4.539 2.246 -20.566 1.00 82.62 260 MET A C 1
ATOM 2048 O O . MET A 1 260 ? 4.057 1.530 -19.696 1.00 82.62 260 MET A O 1
ATOM 2052 N N . THR A 1 261 ? 3.967 3.391 -20.944 1.00 82.69 261 THR A N 1
ATOM 2053 C CA . THR A 1 261 ? 2.737 3.924 -20.335 1.00 82.69 261 THR A CA 1
ATOM 2054 C C . THR A 1 261 ? 1.577 2.932 -20.434 1.00 82.69 261 THR A C 1
ATOM 2056 O O . THR A 1 261 ? 0.849 2.735 -19.465 1.00 82.69 261 THR A O 1
ATOM 2059 N N . GLN A 1 262 ? 1.409 2.283 -21.588 1.00 84.44 262 GLN A N 1
ATOM 2060 C CA . GLN A 1 262 ? 0.361 1.285 -21.786 1.00 84.44 262 GLN A CA 1
ATOM 2061 C C . GLN A 1 262 ? 0.542 0.067 -20.870 1.00 84.44 262 GLN A C 1
ATOM 2063 O O . GLN A 1 262 ? -0.429 -0.368 -20.256 1.00 84.44 262 GLN A O 1
ATOM 2068 N N . ARG A 1 263 ? 1.768 -0.465 -20.750 1.00 83.94 263 ARG A N 1
ATOM 2069 C CA . ARG A 1 263 ? 2.067 -1.607 -19.869 1.00 83.94 263 ARG A CA 1
ATOM 2070 C C . ARG A 1 263 ? 1.778 -1.282 -18.406 1.00 83.94 263 ARG A C 1
ATOM 2072 O O . ARG A 1 263 ? 1.077 -2.047 -17.754 1.00 83.94 263 ARG A O 1
ATOM 2079 N N . PHE A 1 264 ? 2.246 -0.129 -17.929 1.00 84.75 264 PHE A N 1
ATOM 2080 C CA . PHE A 1 264 ? 2.006 0.314 -16.555 1.00 84.75 264 PHE A CA 1
ATOM 2081 C C . PHE A 1 264 ? 0.513 0.407 -16.241 1.00 84.75 264 PHE A C 1
ATOM 2083 O O . PHE A 1 264 ? 0.023 -0.241 -15.322 1.00 84.75 264 PHE A O 1
ATOM 2090 N N . ARG A 1 265 ? -0.246 1.112 -17.083 1.00 84.94 265 ARG A N 1
ATOM 2091 C CA . ARG A 1 265 ? -1.692 1.277 -16.888 1.00 84.94 265 ARG A CA 1
ATOM 2092 C C . ARG A 1 265 ? -2.486 -0.027 -16.935 1.00 84.94 265 ARG A C 1
ATOM 2094 O O . ARG A 1 265 ? -3.560 -0.084 -16.349 1.00 84.94 265 ARG A O 1
ATOM 2101 N N . ALA A 1 266 ? -2.005 -1.034 -17.663 1.00 82.25 266 ALA A N 1
ATOM 2102 C CA . ALA A 1 266 ? -2.754 -2.264 -17.907 1.00 82.25 266 ALA A CA 1
ATOM 2103 C C . ALA A 1 266 ? -2.353 -3.436 -17.000 1.00 82.25 266 ALA A C 1
ATOM 2105 O O . ALA A 1 266 ? -3.136 -4.374 -16.865 1.00 82.25 266 ALA A O 1
ATOM 2106 N N . SER A 1 267 ? -1.141 -3.418 -16.440 1.00 86.50 267 SER A N 1
ATOM 2107 C CA . SER A 1 267 ? -0.563 -4.573 -15.742 1.00 86.50 267 SER A CA 1
ATOM 2108 C C . SER A 1 267 ? 0.241 -4.220 -14.493 1.00 86.50 267 SER A C 1
ATOM 2110 O O . SER A 1 267 ? 0.559 -5.132 -13.742 1.00 86.50 267 SER A O 1
ATOM 2112 N N . LEU A 1 268 ? 0.552 -2.941 -14.256 1.00 91.69 268 LEU A N 1
ATOM 2113 C CA . LEU A 1 268 ? 1.304 -2.488 -13.080 1.00 91.69 268 LEU A CA 1
ATOM 2114 C C . LEU A 1 268 ? 0.578 -1.313 -12.385 1.00 91.69 268 LEU A C 1
ATOM 2116 O O . LEU A 1 268 ? 1.107 -0.201 -12.330 1.00 91.69 268 LEU A O 1
ATOM 2120 N N . PRO A 1 269 ? -0.688 -1.485 -11.966 1.00 92.00 269 PRO A N 1
ATOM 2121 C CA . PRO A 1 269 ? -1.539 -0.391 -11.522 1.00 92.00 269 PRO A CA 1
ATOM 2122 C C . PRO A 1 269 ? -1.037 0.315 -10.261 1.00 92.00 269 PRO A C 1
ATOM 2124 O O . PRO A 1 269 ? -1.094 1.544 -10.233 1.00 92.00 269 PRO A O 1
ATOM 2127 N N . SER A 1 270 ? -0.527 -0.391 -9.244 1.00 94.00 270 SER A N 1
ATOM 2128 C CA . SER A 1 270 ? -0.004 0.292 -8.052 1.00 94.00 270 SER A CA 1
ATOM 2129 C C . SER A 1 270 ? 1.309 0.999 -8.363 1.00 94.00 270 SER A C 1
ATOM 2131 O O . SER A 1 270 ? 1.490 2.151 -7.966 1.00 94.00 270 SER A O 1
ATOM 2133 N N . MET A 1 271 ? 2.179 0.385 -9.175 1.00 94.75 271 MET A N 1
ATOM 2134 C CA . MET A 1 271 ? 3.382 1.059 -9.669 1.00 94.75 271 MET A CA 1
ATOM 2135 C C . MET A 1 271 ? 3.044 2.295 -10.511 1.00 94.75 271 MET A C 1
ATOM 2137 O O . MET A 1 271 ? 3.760 3.290 -10.463 1.00 94.75 271 MET A O 1
ATOM 2141 N N . GLU A 1 272 ? 1.967 2.258 -11.297 1.00 94.38 272 GLU A N 1
ATOM 2142 C CA . GLU A 1 272 ? 1.499 3.397 -12.087 1.00 94.38 272 GLU A CA 1
ATOM 2143 C C . GLU A 1 272 ? 1.013 4.535 -11.190 1.00 94.38 272 GLU A C 1
ATOM 2145 O O . GLU A 1 272 ? 1.370 5.686 -11.444 1.00 94.38 272 GLU A O 1
ATOM 2150 N N . VAL A 1 273 ? 0.255 4.243 -10.127 1.00 94.88 273 VAL A N 1
ATOM 2151 C CA . VAL A 1 273 ? -0.125 5.262 -9.136 1.00 94.88 273 VAL A CA 1
ATOM 2152 C C . VAL A 1 273 ? 1.123 5.829 -8.455 1.00 94.88 273 VAL A C 1
ATOM 2154 O O . VAL A 1 273 ? 1.274 7.050 -8.397 1.00 94.88 273 VAL A O 1
ATOM 2157 N N . ALA A 1 274 ? 2.062 4.980 -8.024 1.00 94.81 274 ALA A N 1
ATOM 2158 C CA . ALA A 1 274 ? 3.322 5.418 -7.422 1.00 94.81 274 ALA A CA 1
ATOM 2159 C C . ALA A 1 274 ? 4.130 6.323 -8.371 1.00 94.81 274 ALA A C 1
ATOM 2161 O O . ALA A 1 274 ? 4.538 7.418 -7.984 1.00 94.81 274 ALA A O 1
ATOM 2162 N N . ALA A 1 275 ? 4.290 5.928 -9.639 1.00 94.31 275 ALA A N 1
ATOM 2163 C CA . ALA A 1 275 ? 4.985 6.716 -10.657 1.00 94.31 275 ALA A CA 1
ATOM 2164 C C . ALA A 1 275 ? 4.318 8.076 -10.895 1.00 94.31 275 ALA A C 1
ATOM 2166 O O . ALA A 1 275 ? 4.997 9.083 -11.103 1.00 94.31 275 ALA A O 1
ATOM 2167 N N . GLN A 1 276 ? 2.984 8.124 -10.858 1.00 94.25 276 GLN A N 1
ATOM 2168 C CA . GLN A 1 276 ? 2.252 9.378 -10.961 1.00 94.25 276 GLN A CA 1
ATOM 2169 C C . GLN A 1 276 ? 2.480 10.281 -9.755 1.00 94.25 276 GLN A C 1
ATOM 2171 O O . GLN A 1 276 ? 2.776 11.460 -9.939 1.00 94.25 276 GLN A O 1
ATOM 2176 N N . LEU A 1 277 ? 2.378 9.747 -8.539 1.00 93.81 277 LEU A N 1
ATOM 2177 C CA . LEU A 1 277 ? 2.590 10.515 -7.314 1.00 93.81 277 LEU A CA 1
ATOM 2178 C C . LEU A 1 277 ? 4.022 11.050 -7.224 1.00 93.81 277 LEU A C 1
ATOM 2180 O O . LEU A 1 277 ? 4.205 12.252 -7.011 1.00 93.81 277 LEU A O 1
ATOM 2184 N N . HIS A 1 278 ? 5.026 10.203 -7.464 1.00 91.75 278 HIS A N 1
ATOM 2185 C CA . HIS A 1 278 ? 6.426 10.623 -7.509 1.00 91.75 278 HIS A CA 1
ATOM 2186 C C . HIS A 1 278 ? 6.672 11.644 -8.620 1.00 91.75 278 HIS A C 1
ATOM 2188 O O . HIS A 1 278 ? 7.224 12.707 -8.350 1.00 91.75 278 HIS A O 1
ATOM 2194 N N . GLY A 1 279 ? 6.196 11.394 -9.843 1.00 91.56 279 GLY A N 1
ATOM 2195 C CA . GLY A 1 279 ? 6.406 12.296 -10.976 1.00 91.56 279 GLY A CA 1
ATOM 2196 C C . GLY A 1 279 ? 5.756 13.670 -10.780 1.00 91.56 279 GLY A C 1
ATOM 2197 O O . GLY A 1 279 ? 6.353 14.691 -11.124 1.00 91.56 279 GLY A O 1
ATOM 2198 N N . MET A 1 280 ? 4.560 13.717 -10.184 1.00 90.62 280 MET A N 1
ATOM 2199 C CA . MET A 1 280 ? 3.877 14.967 -9.830 1.00 90.62 280 MET A CA 1
ATOM 2200 C C . MET A 1 280 ? 4.605 15.732 -8.728 1.00 90.62 280 MET A C 1
ATOM 2202 O O . MET A 1 280 ? 4.805 16.937 -8.858 1.00 90.62 280 MET A O 1
ATOM 2206 N N . ARG A 1 281 ? 5.045 15.042 -7.671 1.00 89.19 281 ARG A N 1
ATOM 2207 C CA . ARG A 1 281 ? 5.829 15.667 -6.597 1.00 89.19 281 ARG A CA 1
ATOM 2208 C C . ARG A 1 281 ? 7.190 16.142 -7.100 1.00 89.19 281 ARG A C 1
ATOM 2210 O O . ARG A 1 281 ? 7.648 17.201 -6.694 1.00 89.19 281 ARG A O 1
ATOM 2217 N N . ALA A 1 282 ? 7.811 15.415 -8.025 1.00 87.00 282 ALA A N 1
ATOM 2218 C CA . ALA A 1 282 ? 9.117 15.768 -8.561 1.00 87.00 282 ALA A CA 1
ATOM 2219 C C . ALA A 1 282 ? 9.098 17.112 -9.305 1.00 87.00 282 ALA A C 1
ATOM 2221 O O . ALA A 1 282 ? 10.093 17.833 -9.262 1.00 87.00 282 ALA A O 1
ATOM 2222 N N . VAL A 1 283 ? 8.012 17.437 -10.023 1.00 89.00 283 VAL A N 1
ATOM 2223 C CA . VAL A 1 283 ? 7.887 18.712 -10.761 1.00 89.00 283 VAL A CA 1
ATOM 2224 C C . VAL A 1 283 ? 7.458 19.890 -9.880 1.00 89.00 283 VAL A C 1
ATOM 2226 O O . VAL A 1 283 ? 7.589 21.037 -10.303 1.00 89.00 283 VAL A O 1
ATOM 2229 N N . ASP A 1 284 ? 7.002 19.637 -8.653 1.00 88.69 284 ASP A N 1
ATOM 2230 C CA . ASP A 1 284 ? 6.707 20.675 -7.666 1.00 88.69 284 ASP A CA 1
ATOM 2231 C C . ASP A 1 284 ? 7.982 21.071 -6.905 1.00 88.69 284 ASP A C 1
ATOM 2233 O O . ASP A 1 284 ? 8.284 20.590 -5.812 1.00 88.69 284 ASP A O 1
ATOM 2237 N N . LEU A 1 285 ? 8.756 21.983 -7.499 1.00 85.06 285 LEU A N 1
ATOM 2238 C CA . LEU A 1 285 ? 10.014 22.458 -6.914 1.00 85.06 285 LEU A CA 1
ATOM 2239 C C . LEU A 1 285 ? 9.818 23.315 -5.652 1.00 85.06 285 LEU A C 1
ATOM 2241 O O . LEU A 1 285 ? 10.795 23.561 -4.936 1.00 85.06 285 LEU A O 1
ATOM 2245 N N . GLN A 1 286 ? 8.598 23.789 -5.373 1.00 85.94 286 GLN A N 1
ATOM 2246 C CA . GLN A 1 286 ? 8.301 24.603 -4.191 1.00 85.94 286 GLN A CA 1
ATOM 2247 C C . GLN A 1 286 ? 8.074 23.733 -2.952 1.00 85.94 286 GLN A C 1
ATOM 2249 O O . GLN A 1 286 ? 8.471 24.125 -1.847 1.00 85.94 286 GLN A O 1
ATOM 2254 N N . ARG A 1 287 ? 7.521 22.528 -3.128 1.00 85.00 287 ARG A N 1
ATOM 2255 C CA . ARG A 1 287 ? 7.337 21.558 -2.046 1.00 85.00 287 ARG A CA 1
ATOM 2256 C C . ARG A 1 287 ? 8.681 21.120 -1.452 1.00 85.00 287 ARG A C 1
ATOM 2258 O O . ARG A 1 287 ? 9.659 20.861 -2.151 1.00 85.00 287 ARG A O 1
ATOM 2265 N N . ARG A 1 288 ? 8.731 21.028 -0.120 1.00 86.12 288 ARG A N 1
ATOM 2266 C CA . ARG A 1 288 ? 9.824 20.365 0.608 1.00 86.12 288 ARG A CA 1
ATOM 2267 C C . ARG A 1 288 ? 9.450 18.907 0.843 1.00 86.12 288 ARG A C 1
ATOM 2269 O O . ARG A 1 288 ? 8.330 18.653 1.283 1.00 86.12 288 ARG A O 1
ATOM 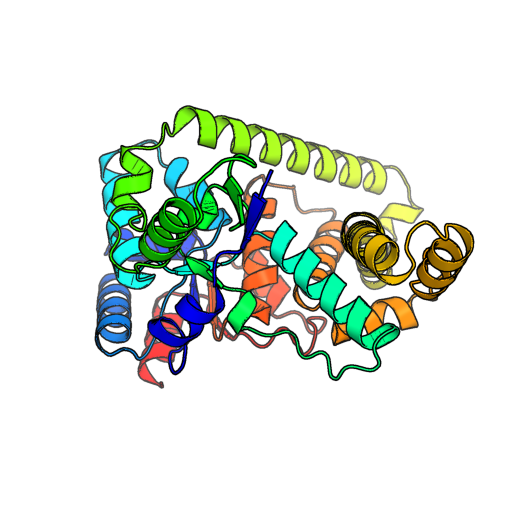2276 N N . THR A 1 289 ? 10.389 17.999 0.602 1.00 86.69 289 THR A N 1
ATOM 2277 C CA . THR A 1 289 ? 10.245 16.588 0.965 1.00 86.69 289 THR A CA 1
ATOM 2278 C C . THR A 1 289 ? 10.114 16.451 2.475 1.00 86.69 289 THR A C 1
ATOM 2280 O O . THR A 1 289 ? 10.839 17.100 3.231 1.00 86.69 289 THR A O 1
ATOM 2283 N N . ARG A 1 290 ? 9.197 15.598 2.918 1.00 89.25 290 ARG A N 1
ATOM 2284 C CA . ARG A 1 290 ? 9.041 15.194 4.317 1.00 89.25 290 ARG A CA 1
ATOM 2285 C C . ARG A 1 290 ? 9.215 13.679 4.432 1.00 89.25 290 ARG A C 1
ATOM 2287 O O . ARG A 1 290 ? 8.851 12.982 3.493 1.00 89.25 290 ARG A O 1
ATOM 2294 N N . PRO A 1 291 ? 9.686 13.144 5.570 1.00 86.56 291 PRO A N 1
ATOM 2295 C CA . PRO A 1 291 ? 9.697 11.697 5.802 1.00 86.56 291 PRO A CA 1
ATOM 2296 C C . PRO A 1 291 ? 8.333 11.042 5.535 1.00 86.56 291 PRO A C 1
ATOM 2298 O O . PRO A 1 291 ? 8.264 10.021 4.864 1.00 86.56 291 PRO A O 1
ATOM 2301 N N . GLN A 1 292 ? 7.248 11.696 5.967 1.00 86.94 292 GLN A N 1
ATOM 2302 C CA . GLN A 1 292 ? 5.875 11.213 5.781 1.00 86.94 292 GLN A CA 1
ATOM 2303 C C . GLN A 1 292 ? 5.489 11.008 4.309 1.00 86.94 292 GLN A C 1
ATOM 2305 O O . GLN A 1 292 ? 4.677 10.143 4.003 1.00 86.94 292 GLN A O 1
ATOM 2310 N N . ASP A 1 293 ? 6.127 11.737 3.385 1.00 88.12 293 ASP A N 1
ATOM 2311 C CA . ASP A 1 293 ? 5.851 11.610 1.955 1.00 88.12 293 ASP A CA 1
ATOM 2312 C C . ASP A 1 293 ? 6.083 10.179 1.446 1.00 88.12 293 ASP A C 1
ATOM 2314 O O . ASP A 1 293 ? 5.449 9.794 0.465 1.00 88.12 293 ASP A O 1
ATOM 2318 N N . PHE A 1 294 ? 6.988 9.425 2.080 1.00 88.38 294 PHE A N 1
ATOM 2319 C CA . PHE A 1 294 ? 7.244 8.021 1.765 1.00 88.38 294 PHE A CA 1
ATOM 2320 C C . PHE A 1 294 ? 5.998 7.168 2.026 1.00 88.38 294 PHE A C 1
ATOM 2322 O O . PHE A 1 294 ? 5.478 6.538 1.104 1.00 88.38 294 PHE A O 1
ATOM 2329 N N . TRP A 1 295 ? 5.480 7.225 3.256 1.00 88.62 295 TRP A N 1
ATOM 2330 C CA . TRP A 1 295 ? 4.305 6.466 3.672 1.00 88.62 295 TRP A CA 1
ATOM 2331 C C . TRP A 1 295 ? 3.055 6.880 2.895 1.00 88.62 295 TRP A C 1
ATOM 2333 O O . TRP A 1 295 ? 2.310 6.012 2.453 1.00 88.62 295 TRP A O 1
ATOM 2343 N N . ASP A 1 296 ? 2.867 8.175 2.623 1.00 90.44 296 ASP A N 1
ATOM 2344 C CA . ASP A 1 296 ? 1.738 8.669 1.823 1.00 90.44 296 ASP A CA 1
ATOM 2345 C C . ASP A 1 296 ? 1.645 7.991 0.449 1.00 90.44 296 ASP A C 1
ATOM 2347 O O . ASP A 1 296 ? 0.565 7.600 -0.000 1.00 90.44 296 ASP A O 1
ATOM 2351 N N . ILE A 1 297 ? 2.782 7.885 -0.251 1.00 91.31 297 ILE A N 1
ATOM 2352 C CA . ILE A 1 297 ? 2.834 7.282 -1.588 1.00 91.31 297 ILE A CA 1
ATOM 2353 C C . ILE A 1 297 ? 2.609 5.783 -1.478 1.00 91.31 297 ILE A C 1
ATOM 2355 O O . ILE A 1 297 ? 1.871 5.216 -2.285 1.00 91.31 297 ILE A O 1
ATOM 2359 N N . GLU A 1 298 ? 3.214 5.156 -0.474 1.00 89.19 298 GLU A N 1
ATOM 2360 C CA . GLU A 1 298 ? 3.053 3.736 -0.207 1.00 89.19 298 GLU A CA 1
ATOM 2361 C C . GLU A 1 298 ? 1.575 3.378 -0.007 1.00 89.19 298 GLU A C 1
ATOM 2363 O O . GLU A 1 298 ? 1.014 2.580 -0.765 1.00 89.19 298 GLU A O 1
ATOM 2368 N N . HIS A 1 299 ? 0.919 4.064 0.931 1.00 89.06 299 HIS A N 1
ATOM 2369 C CA . HIS A 1 299 ? -0.495 3.904 1.236 1.00 89.06 299 HIS A CA 1
ATOM 2370 C C . HIS A 1 299 ? -1.374 4.114 0.010 1.00 89.06 299 HIS A C 1
ATOM 2372 O O . HIS A 1 299 ? -2.183 3.252 -0.338 1.00 89.06 299 HIS A O 1
ATOM 2378 N N . ALA A 1 300 ? -1.211 5.254 -0.660 1.00 93.62 300 ALA A N 1
ATOM 2379 C CA . ALA A 1 300 ? -2.088 5.628 -1.752 1.00 93.62 300 ALA A CA 1
ATOM 2380 C C . ALA A 1 300 ? -1.905 4.730 -2.982 1.00 93.62 300 ALA A C 1
ATOM 2382 O O . ALA A 1 300 ? -2.890 4.375 -3.630 1.00 93.62 300 ALA A O 1
ATOM 2383 N N . SER A 1 301 ? -0.670 4.323 -3.293 1.00 94.25 301 SER A N 1
ATOM 2384 C CA . SER A 1 301 ? -0.389 3.446 -4.437 1.00 94.25 301 SER A CA 1
ATOM 2385 C C . SER A 1 301 ? -1.090 2.094 -4.325 1.00 94.25 301 SER A C 1
ATOM 2387 O O . SER A 1 301 ? -1.639 1.601 -5.311 1.00 94.25 301 SER A O 1
ATOM 2389 N N . PHE A 1 302 ? -1.143 1.535 -3.115 1.00 93.81 302 PHE A N 1
ATOM 2390 C CA . PHE A 1 302 ? -1.880 0.313 -2.837 1.00 93.81 302 PHE A CA 1
ATOM 2391 C C . PHE A 1 302 ? -3.390 0.562 -2.774 1.00 93.81 302 PHE A C 1
ATOM 2393 O O . PHE A 1 302 ? -4.167 -0.077 -3.486 1.00 93.81 302 PHE A O 1
ATOM 2400 N N . ALA A 1 303 ? -3.815 1.497 -1.920 1.00 95.00 303 ALA A N 1
ATOM 2401 C CA . ALA A 1 303 ? -5.219 1.701 -1.587 1.00 95.00 303 ALA A CA 1
ATOM 2402 C C . ALA A 1 303 ? -6.055 2.051 -2.816 1.00 95.00 303 ALA A C 1
ATOM 2404 O O . ALA A 1 303 ? -7.141 1.507 -2.990 1.00 95.00 303 ALA A O 1
ATOM 2405 N N . MET A 1 304 ? -5.527 2.896 -3.703 1.00 94.94 304 MET A N 1
ATOM 2406 C CA . MET A 1 304 ? -6.254 3.315 -4.898 1.00 94.94 304 MET A CA 1
ATOM 2407 C C . MET A 1 304 ? -6.617 2.161 -5.831 1.00 94.94 304 MET A C 1
ATOM 2409 O O . MET A 1 304 ? -7.609 2.260 -6.551 1.00 94.94 304 MET A O 1
ATOM 2413 N N . VAL A 1 305 ? -5.827 1.088 -5.823 1.00 93.88 305 VAL A N 1
ATOM 2414 C CA . VAL A 1 305 ? -5.979 -0.055 -6.728 1.00 93.88 305 VAL A CA 1
ATOM 2415 C C . VAL A 1 305 ? -6.725 -1.205 -6.062 1.00 93.88 305 VAL A C 1
ATOM 2417 O O . VAL A 1 305 ? -7.548 -1.861 -6.696 1.00 93.88 305 VAL A O 1
ATOM 2420 N N . TYR A 1 306 ? -6.427 -1.468 -4.790 1.00 94.06 306 TYR A N 1
ATOM 2421 C CA . TYR A 1 306 ? -6.866 -2.687 -4.113 1.00 94.06 306 TYR A CA 1
ATOM 2422 C C . TYR A 1 306 ? -7.975 -2.460 -3.079 1.00 94.06 306 TYR A C 1
ATOM 2424 O O . TYR A 1 306 ? -8.570 -3.437 -2.623 1.00 94.06 306 TYR A O 1
ATOM 2432 N N . ALA A 1 307 ? -8.321 -1.216 -2.739 1.00 95.00 307 ALA A N 1
ATOM 2433 C CA . ALA A 1 307 ? -9.426 -0.886 -1.836 1.00 95.00 307 ALA A CA 1
ATOM 2434 C C . ALA A 1 307 ? -10.651 -0.333 -2.590 1.00 95.00 307 ALA A C 1
ATOM 2436 O O . ALA A 1 307 ? -10.559 0.101 -3.735 1.00 95.00 307 ALA A O 1
ATOM 2437 N N . ASP A 1 308 ? -11.812 -0.340 -1.932 1.00 96.31 308 ASP A N 1
ATOM 2438 C CA . ASP A 1 308 ? -13.022 0.314 -2.451 1.00 96.31 308 ASP A CA 1
ATOM 2439 C C . ASP A 1 308 ? -13.054 1.797 -2.056 1.00 96.31 308 ASP A C 1
ATOM 2441 O O . ASP A 1 308 ? -13.605 2.630 -2.778 1.00 96.31 308 ASP A O 1
ATOM 2445 N N . ALA A 1 309 ? -12.426 2.141 -0.927 1.00 97.31 309 ALA A N 1
ATOM 2446 C CA . ALA A 1 309 ? -12.242 3.512 -0.474 1.00 97.31 309 ALA A CA 1
ATOM 2447 C C . ALA A 1 309 ? -10.858 3.722 0.158 1.00 97.31 309 ALA A C 1
ATOM 2449 O O . ALA A 1 309 ? -10.337 2.841 0.843 1.00 97.31 309 ALA A O 1
ATOM 2450 N N . PHE A 1 310 ? -10.301 4.915 -0.046 1.00 97.25 310 PHE A N 1
ATOM 2451 C CA . PHE A 1 310 ? -9.111 5.422 0.631 1.00 97.25 310 PHE A CA 1
ATOM 2452 C C . PHE A 1 310 ? -9.489 6.674 1.420 1.00 97.25 310 PHE A C 1
ATOM 2454 O O . PHE A 1 310 ? -10.015 7.632 0.849 1.00 97.25 310 PHE A O 1
ATOM 2461 N N . VAL A 1 311 ? -9.241 6.665 2.727 1.00 97.44 311 VAL A N 1
ATOM 2462 C CA . VAL A 1 311 ? -9.618 7.755 3.630 1.00 97.44 311 VAL A CA 1
ATOM 2463 C C . VAL A 1 311 ? -8.364 8.456 4.127 1.00 97.44 311 VAL A C 1
ATOM 2465 O O . VAL A 1 311 ? -7.515 7.818 4.744 1.00 97.44 311 VAL A O 1
ATOM 2468 N N . SER A 1 312 ? -8.259 9.760 3.879 1.00 95.94 312 SER A N 1
ATOM 2469 C CA . SER A 1 312 ? -7.129 10.587 4.315 1.00 95.94 312 SER A CA 1
ATOM 2470 C C . SER A 1 312 ? -7.570 12.030 4.529 1.00 95.94 312 SER A C 1
ATOM 2472 O O . SER A 1 312 ? -8.263 12.600 3.688 1.00 95.94 312 SER A O 1
ATOM 2474 N N . ALA A 1 313 ? -7.140 12.635 5.635 1.00 94.31 313 ALA A N 1
ATOM 2475 C CA . ALA A 1 313 ? -7.313 14.060 5.904 1.00 94.31 313 ALA A CA 1
ATOM 2476 C C . ALA A 1 313 ? -6.195 14.928 5.286 1.00 94.31 313 ALA A C 1
ATOM 2478 O O . ALA A 1 313 ? -6.227 16.153 5.420 1.00 94.31 313 ALA A O 1
ATOM 2479 N N . ASP A 1 314 ? -5.208 14.336 4.599 1.00 93.12 314 ASP A N 1
ATOM 2480 C CA . ASP A 1 314 ? -4.164 15.095 3.908 1.00 93.12 314 ASP A CA 1
ATOM 2481 C C . ASP A 1 314 ? -4.714 15.694 2.600 1.00 93.12 314 ASP A C 1
ATOM 2483 O O . ASP A 1 314 ? -4.877 15.034 1.568 1.00 93.12 314 ASP A O 1
ATOM 2487 N N . GLY A 1 315 ? -4.996 16.999 2.634 1.00 90.56 315 GLY A N 1
ATOM 2488 C CA . GLY A 1 315 ? -5.486 17.750 1.477 1.00 90.56 315 GLY A CA 1
ATOM 2489 C C . GLY A 1 315 ? -4.517 17.765 0.288 1.00 90.56 315 GLY A C 1
ATOM 2490 O O . GLY A 1 315 ? -4.953 17.805 -0.861 1.00 90.56 315 GLY A O 1
ATOM 2491 N N . GLY A 1 316 ? -3.207 17.709 0.540 1.00 89.88 316 GLY A N 1
ATOM 2492 C CA . GLY A 1 316 ? -2.187 17.673 -0.504 1.00 89.88 316 GLY A CA 1
ATOM 2493 C C . GLY A 1 316 ? -2.136 16.320 -1.208 1.00 89.88 316 GLY A C 1
ATOM 2494 O O . GLY A 1 316 ? -2.089 16.274 -2.436 1.00 89.88 316 GLY A O 1
ATOM 2495 N N . LEU A 1 317 ? -2.182 15.222 -0.452 1.00 92.12 317 LEU A N 1
ATOM 2496 C CA . LEU A 1 317 ? -2.246 13.871 -1.010 1.00 92.12 317 LEU A CA 1
ATOM 2497 C C . LEU A 1 317 ? -3.557 13.650 -1.768 1.00 92.12 317 LEU A C 1
ATOM 2499 O O . LEU A 1 317 ? -3.538 13.237 -2.925 1.00 92.12 317 LEU A O 1
ATOM 2503 N N . THR A 1 318 ? -4.697 13.974 -1.158 1.00 93.94 318 THR A N 1
ATOM 2504 C CA . THR A 1 318 ? -6.012 13.758 -1.783 1.00 93.94 318 THR A CA 1
ATOM 2505 C C . THR A 1 318 ? -6.187 14.575 -3.067 1.00 93.94 318 THR A C 1
ATOM 2507 O O . THR A 1 318 ? -6.711 14.048 -4.047 1.00 93.94 318 THR A O 1
ATOM 2510 N N . ALA A 1 319 ? -5.661 15.804 -3.132 1.00 91.50 319 ALA A N 1
ATOM 2511 C CA . ALA A 1 319 ? -5.643 16.594 -4.366 1.00 91.50 319 ALA A CA 1
ATOM 2512 C C . ALA A 1 319 ? -4.803 15.948 -5.485 1.00 91.50 319 ALA A C 1
ATOM 2514 O O . ALA A 1 319 ? -5.170 16.038 -6.658 1.00 91.50 319 ALA A O 1
ATOM 2515 N N . LEU A 1 320 ? -3.695 15.273 -5.146 1.00 90.88 320 LEU A N 1
ATOM 2516 C CA . LEU A 1 320 ? -2.904 14.516 -6.123 1.00 90.88 320 LEU A CA 1
ATOM 2517 C C . LEU A 1 320 ? -3.672 13.295 -6.646 1.00 90.88 320 LEU A C 1
ATOM 2519 O O . LEU A 1 320 ? -3.612 13.008 -7.840 1.00 90.88 320 LEU A O 1
ATOM 2523 N N . LEU A 1 321 ? -4.402 12.594 -5.776 1.00 92.50 321 LEU A N 1
ATOM 2524 C CA . LEU A 1 321 ? -5.168 11.391 -6.132 1.00 92.50 321 LEU A CA 1
ATOM 2525 C C . LEU A 1 321 ? -6.410 11.688 -6.974 1.00 92.50 321 LEU A C 1
ATOM 2527 O O . LEU A 1 321 ? -6.813 10.869 -7.791 1.00 92.50 321 LEU A O 1
ATOM 2531 N N . GLU A 1 322 ? -6.988 12.875 -6.837 1.00 89.38 322 GLU A N 1
ATOM 2532 C CA . GLU A 1 322 ? -8.116 13.315 -7.665 1.00 89.38 322 GLU A CA 1
ATOM 2533 C C . GLU A 1 322 ? -7.678 13.903 -9.020 1.00 89.38 322 GLU A C 1
ATOM 2535 O O . GLU A 1 322 ? -8.513 14.287 -9.846 1.00 89.38 322 GLU A O 1
ATOM 2540 N N . ALA A 1 323 ? -6.371 13.977 -9.291 1.00 82.75 323 ALA A N 1
ATOM 2541 C CA . ALA A 1 323 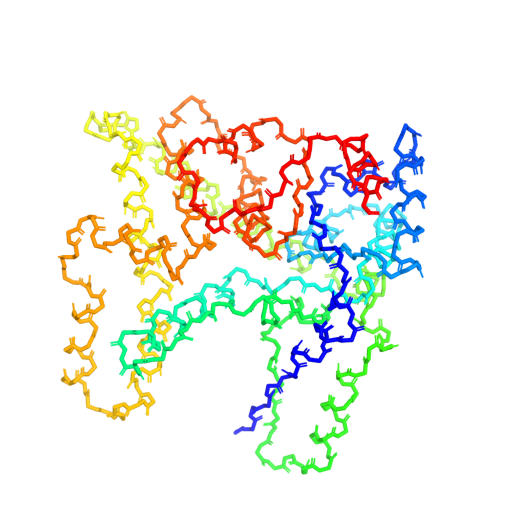? -5.871 14.473 -10.564 1.00 82.75 323 ALA A CA 1
ATOM 2542 C C . ALA A 1 323 ? -6.307 13.562 -11.727 1.00 82.75 323 ALA A C 1
ATOM 2544 O O . ALA A 1 323 ? -6.165 12.340 -11.680 1.00 82.75 323 ALA A O 1
ATOM 2545 N N . LYS A 1 324 ? -6.726 14.169 -12.849 1.00 73.19 324 LYS A N 1
ATOM 2546 C CA . LYS A 1 324 ? -7.214 13.481 -14.070 1.00 73.19 324 LYS A CA 1
ATOM 2547 C C . LYS A 1 324 ? -6.239 12.478 -14.710 1.00 73.19 324 LYS A C 1
ATOM 2549 O O . LYS A 1 324 ? -6.570 11.872 -15.725 1.00 73.19 324 LYS A O 1
ATOM 2554 N N . THR A 1 325 ? -5.017 12.355 -14.206 1.00 77.38 325 THR A N 1
ATOM 2555 C CA . THR A 1 325 ? -4.032 11.420 -14.751 1.00 77.38 325 THR A CA 1
ATOM 2556 C C . THR A 1 325 ? -4.090 10.029 -14.180 1.00 77.38 325 THR A C 1
ATOM 2558 O O . THR A 1 325 ? -3.549 9.141 -14.846 1.00 77.38 325 THR A O 1
ATOM 2561 N N . MET A 1 326 ? -4.723 9.840 -13.018 1.00 84.69 326 MET A N 1
ATOM 2562 C CA . MET A 1 326 ? -4.752 8.544 -12.346 1.00 84.69 326 MET A CA 1
ATOM 2563 C C . MET A 1 326 ? -5.246 7.442 -13.290 1.00 84.69 326 MET A C 1
ATOM 2565 O O . MET A 1 326 ? -6.092 7.695 -14.158 1.00 84.69 326 MET A O 1
ATOM 2569 N N . PRO A 1 327 ? -4.654 6.238 -13.218 1.00 81.25 327 PRO A N 1
ATOM 2570 C CA . PRO A 1 327 ? -5.010 5.175 -14.140 1.00 81.25 327 PRO A CA 1
ATOM 2571 C C . PRO A 1 327 ? -6.455 4.717 -13.891 1.00 81.25 327 PRO A C 1
ATOM 2573 O O . PRO A 1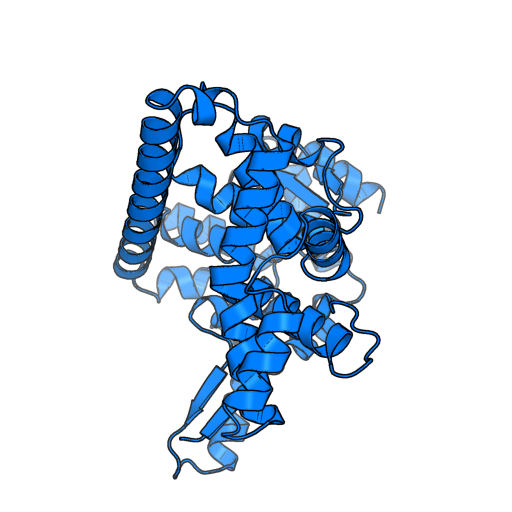 327 ? -6.924 4.796 -12.762 1.00 81.25 327 PRO A O 1
ATOM 2576 N N . PRO A 1 328 ? -7.161 4.171 -14.897 1.00 82.00 328 PRO A N 1
ATOM 2577 C CA . PRO A 1 328 ? -8.522 3.654 -14.703 1.00 82.00 328 PRO A CA 1
ATOM 2578 C C . PRO A 1 328 ? -8.632 2.560 -13.631 1.00 82.00 328 PRO A C 1
ATOM 2580 O O . PRO A 1 328 ? -9.699 2.346 -13.070 1.00 82.00 328 PRO A O 1
ATOM 2583 N N . THR A 1 329 ? -7.528 1.865 -13.360 1.00 83.75 329 THR A N 1
ATOM 2584 C CA . THR A 1 329 ? -7.397 0.860 -12.300 1.00 83.75 329 THR A CA 1
ATOM 2585 C C . THR A 1 329 ? -7.331 1.459 -10.893 1.00 83.75 329 THR A C 1
ATOM 2587 O O . THR A 1 329 ? -7.519 0.726 -9.931 1.00 83.75 329 THR A O 1
ATOM 2590 N N . ALA A 1 330 ? -7.075 2.764 -10.754 1.00 86.56 330 ALA A N 1
ATOM 2591 C CA . ALA A 1 330 ? -7.170 3.490 -9.492 1.00 86.56 330 ALA A CA 1
ATOM 2592 C C . ALA A 1 330 ? -8.641 3.845 -9.215 1.00 86.56 330 ALA A C 1
ATOM 2594 O O . ALA A 1 330 ? -9.071 4.982 -9.415 1.00 86.56 330 ALA A O 1
ATOM 2595 N N . SER A 1 331 ? -9.432 2.847 -8.826 1.00 89.44 331 SER A N 1
ATOM 2596 C CA . SER A 1 331 ? -10.889 2.955 -8.700 1.00 89.44 331 SER A CA 1
ATOM 2597 C C . SER A 1 331 ? -11.387 3.285 -7.294 1.00 89.44 331 SER A C 1
ATOM 2599 O O . SER A 1 331 ? -12.586 3.520 -7.132 1.00 89.44 331 SER A O 1
ATOM 2601 N N . ALA A 1 332 ? -10.518 3.288 -6.278 1.00 95.00 332 ALA A N 1
ATOM 2602 C CA . ALA A 1 332 ? -10.955 3.553 -4.910 1.00 95.00 332 ALA A CA 1
ATOM 2603 C C . ALA A 1 332 ? -11.557 4.958 -4.769 1.00 95.00 332 ALA A C 1
ATOM 2605 O O . ALA A 1 332 ? -11.050 5.948 -5.306 1.00 95.00 332 ALA A O 1
ATOM 2606 N N . LYS A 1 333 ? -12.633 5.066 -3.989 1.00 96.38 333 LYS A N 1
ATOM 2607 C CA . LYS A 1 333 ? -13.211 6.360 -3.633 1.00 96.38 333 LYS A CA 1
ATOM 2608 C C . LYS A 1 333 ? -12.305 7.073 -2.627 1.00 96.38 333 LYS A C 1
ATOM 2610 O O . LYS A 1 333 ? -12.097 6.574 -1.527 1.00 96.38 333 LYS A O 1
ATOM 2615 N N . VAL A 1 334 ? -11.827 8.266 -2.971 1.00 97.06 334 VAL A N 1
ATOM 2616 C CA . VAL A 1 334 ? -11.096 9.128 -2.030 1.00 97.06 334 VAL A CA 1
ATOM 2617 C C . VAL A 1 334 ? -12.090 9.833 -1.102 1.00 97.06 334 VAL A C 1
ATOM 2619 O O . VAL A 1 334 ? -12.995 10.530 -1.568 1.00 97.06 334 VAL A O 1
ATOM 2622 N N . LEU A 1 335 ? -11.935 9.640 0.208 1.00 97.19 335 LEU A N 1
ATOM 2623 C CA . LEU A 1 335 ? -12.761 10.228 1.265 1.00 97.19 335 LEU A CA 1
ATOM 2624 C C . LEU A 1 335 ? -11.878 11.109 2.158 1.00 97.19 335 LEU A C 1
ATOM 2626 O O . LEU A 1 335 ? -10.878 10.653 2.702 1.00 97.19 335 LEU A O 1
ATOM 2630 N N . LYS A 1 336 ? -12.233 12.390 2.290 1.00 96.62 336 LYS A N 1
ATOM 2631 C CA . LYS A 1 336 ? -11.344 13.406 2.887 1.00 96.62 336 LYS A CA 1
ATOM 2632 C C . LYS A 1 336 ? -11.532 13.617 4.390 1.00 96.62 336 LYS A C 1
ATOM 2634 O O . LYS A 1 336 ? -10.769 14.344 5.016 1.00 96.62 336 LYS A O 1
ATOM 2639 N N . THR A 1 337 ? -12.591 13.050 4.960 1.00 95.62 337 THR A N 1
ATOM 2640 C CA . THR A 1 337 ? -12.985 13.258 6.357 1.00 95.62 337 THR A CA 1
ATOM 2641 C C . THR A 1 337 ? -13.609 11.992 6.935 1.00 95.62 337 THR A C 1
ATOM 2643 O O . THR A 1 337 ? -14.094 11.130 6.197 1.00 95.62 337 THR A O 1
ATOM 2646 N N . VAL A 1 338 ? -13.640 11.905 8.268 1.00 95.50 338 VAL A N 1
ATOM 2647 C CA . VAL A 1 338 ? -14.379 10.854 8.986 1.00 95.50 338 VAL A CA 1
ATOM 2648 C C . VAL A 1 338 ? -15.885 10.923 8.701 1.00 95.50 338 VAL A C 1
ATOM 2650 O O . VAL A 1 338 ? -16.513 9.882 8.545 1.00 95.50 338 VAL A O 1
ATOM 2653 N N . ASP A 1 339 ? -16.446 12.117 8.501 1.00 94.88 339 ASP A N 1
ATOM 2654 C CA . ASP A 1 339 ? -17.857 12.286 8.125 1.00 94.88 339 ASP A CA 1
ATOM 2655 C C . ASP A 1 339 ? -18.147 11.720 6.727 1.00 94.88 339 ASP A C 1
ATOM 2657 O O . ASP A 1 339 ? -19.171 11.077 6.501 1.00 94.88 339 ASP A O 1
ATOM 2661 N N . ALA A 1 340 ? -17.231 11.919 5.771 1.00 96.19 340 ALA A N 1
ATOM 2662 C CA . ALA A 1 340 ? -17.364 11.355 4.430 1.00 96.19 340 ALA A CA 1
ATOM 2663 C C . ALA A 1 340 ? -17.282 9.820 4.458 1.00 96.19 340 ALA A C 1
ATOM 2665 O O . ALA A 1 340 ? -18.007 9.153 3.720 1.00 96.19 340 ALA A O 1
ATOM 2666 N N . LEU A 1 341 ? -16.428 9.263 5.325 1.00 97.06 341 LEU A N 1
ATOM 2667 C CA . LEU A 1 341 ? -16.379 7.827 5.602 1.00 97.06 341 LEU A CA 1
ATOM 2668 C C . LEU A 1 341 ? -17.701 7.322 6.183 1.00 97.06 341 LEU A C 1
ATOM 2670 O O . LEU A 1 341 ? -18.256 6.344 5.686 1.00 97.06 341 LEU A O 1
ATOM 2674 N N . GLU A 1 342 ? -18.231 8.006 7.190 1.00 94.81 342 GLU A N 1
ATOM 2675 C CA . GLU A 1 342 ? -19.490 7.644 7.833 1.00 94.81 342 GLU A CA 1
ATOM 2676 C C . GLU A 1 342 ? -20.662 7.637 6.842 1.00 94.81 342 GLU A C 1
ATOM 2678 O O . GLU A 1 342 ? -21.404 6.657 6.755 1.00 94.81 342 GLU A O 1
ATOM 2683 N N . GLN A 1 343 ? -20.785 8.683 6.022 1.00 94.56 343 GLN A N 1
ATOM 2684 C CA . GLN A 1 343 ? -21.812 8.769 4.980 1.00 94.56 343 GLN A CA 1
ATOM 2685 C C . GLN A 1 343 ? -21.670 7.650 3.942 1.00 94.56 343 GLN A C 1
ATOM 2687 O O . GLN A 1 343 ? -22.661 7.034 3.547 1.00 94.56 343 GLN A O 1
ATOM 2692 N N . TRP A 1 344 ? -20.440 7.350 3.517 1.00 95.12 344 TRP A N 1
ATOM 2693 C CA . TRP A 1 344 ? -20.172 6.297 2.538 1.00 95.12 344 TRP A CA 1
ATOM 2694 C C . TRP A 1 344 ? -20.474 4.890 3.081 1.00 95.12 344 TRP A C 1
ATOM 2696 O O . TRP A 1 344 ? -20.942 4.025 2.337 1.00 95.12 344 TRP A O 1
ATOM 2706 N N . LEU A 1 345 ? -20.257 4.669 4.382 1.00 92.81 345 LEU A N 1
ATOM 2707 C CA . LEU A 1 345 ? -20.640 3.450 5.103 1.00 92.81 345 LEU A CA 1
ATOM 2708 C C . LEU A 1 345 ? -22.154 3.323 5.330 1.00 92.81 345 LEU A C 1
ATOM 2710 O O . LEU A 1 345 ? -22.647 2.201 5.472 1.00 92.81 345 LEU A O 1
ATOM 2714 N N . GLY A 1 346 ? -22.869 4.448 5.414 1.00 84.69 346 GLY A N 1
ATOM 2715 C CA . GLY A 1 346 ? -24.321 4.503 5.604 1.00 84.69 346 GLY A CA 1
ATOM 2716 C C . GLY A 1 346 ? -25.125 4.348 4.310 1.00 84.69 346 GLY A C 1
ATOM 2717 O O . GLY A 1 346 ? -26.202 3.764 4.331 1.00 84.69 346 GLY A O 1
ATOM 2718 N N . ALA A 1 347 ? -24.590 4.808 3.177 1.00 73.25 347 ALA A N 1
ATOM 2719 C CA . ALA A 1 347 ? -25.190 4.635 1.847 1.00 73.25 347 ALA A CA 1
ATOM 2720 C C . ALA A 1 347 ? -24.970 3.229 1.240 1.00 73.25 347 ALA A C 1
ATOM 2722 O O . ALA A 1 347 ? -25.287 3.003 0.073 1.00 73.25 347 ALA A O 1
ATOM 2723 N N . ALA A 1 348 ? -24.346 2.332 2.009 1.00 55.62 348 ALA A N 1
ATOM 2724 C CA . ALA A 1 348 ? -23.796 1.043 1.603 1.00 55.62 348 ALA A CA 1
ATOM 2725 C C . ALA A 1 348 ? -24.776 -0.121 1.705 1.00 55.62 348 ALA A C 1
ATOM 2727 O O . ALA A 1 348 ? -25.336 -0.302 2.812 1.00 55.62 348 ALA A O 1
#

=== Feature glossary ===
The record interleaves many kinds of information about one protein. Here is each kind framed as the question it answers.

Q: What known structures does this most resemble?
A: Structural nearest neighbors (via Foldseek easy-search vs the PDB). Reported per hit: target PDB id, E-value, and alignment TM-score. A TM-score above ~0.5 is the conventional threshold for 'same fold'.

Q: Where is each backbone atom in 3D?
A: The mmCIF table is the protein's shape written out atom by atom. For each backbone N, Cα, C, and carbonyl O, it records an (x, y, z) coordinate triple in Å plus the residue type, chain letter, and residue number.

Q: What are the backbone torsion angles?
A: The φ/ψ torsion pair specifies the backbone conformation at each residue. φ rotates about the N–Cα bond, ψ about the Cα–C bond. Steric clashes forbid most of the (φ, ψ) plane — the allowed regions (α-helix basin, β-sheet basin, left-handed helix) are the Ramachandran-allowed regions.

Q: Which residues are buried vs exposed?
A: Solvent-accessible surface area (SASA) is the area in Å² traced out by the centre of a 1.4 Å probe sphere (a water molecule) rolled over the protein's van der Waals surface (Shrake–Rupley / Lee–Richards construction). Buried residues have near-zero SASA; fully exposed residues can exceed 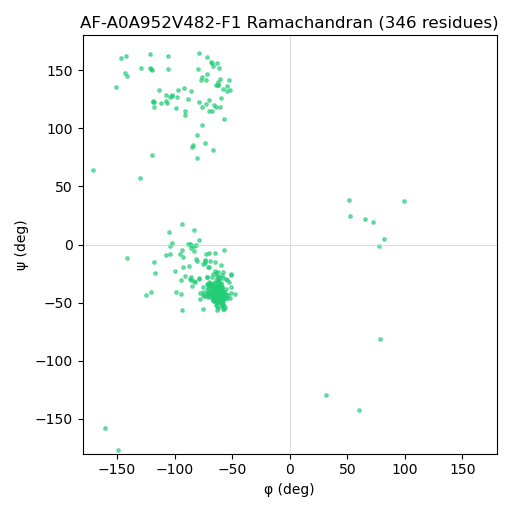200 Å². The total SASA scales roughly with the number of surface residues.

Q: How confident is the AlphaFold model at each residue?
A: pLDDT is the predicted lDDT-Cα score: AlphaFold's confidence that the local environment of each residue (all inter-atomic distances within 15 Å) is correctly placed. It is a per-residue number between 0 and 100, with higher meaning more reliable.

Q: What does the local fold look like, residue by residue?
A: 3Di is Foldseek's structural alphabet. Each residue is assigned one of twenty discrete states based on how its Cα sits relative to its spatial (not sequential) neighbors. Aligning 3Di strings finds structural homologs roughly as well as full 3D superposition, but orders of magnitude faster.

Q: How big and how compact is the whole molecule?
A: Radius of gyration (Rg) is the root-mean-square distance of Cα atoms from their centroid — a single number for overall size and compactness. A globular domain of N residues has Rg ≈ 2.2·N^0.38 Å; an extended or disordered chain has a much larger Rg. The Cα contact count is the number of residue pairs whose Cα atoms are within 8 Å and are more than four positions apart in sequence — a standard proxy for tertiary packing density. The bounding box is the smallest axis-aligned box enclosing all Cα atoms.

Q: Which residues are in helices, strands, or loops?
A: DSSP 8-state secondary structure assigns each residue one of H (α-helix), G (3₁₀-helix), I (π-helix), E (extended β-strand), B (isolated β-bridge), T (hydrogen-bonded turn)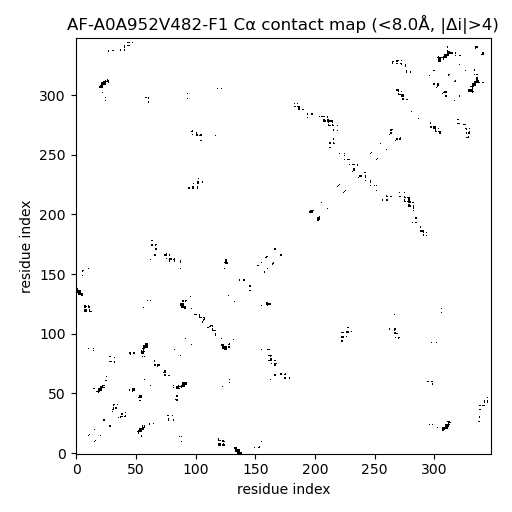, S (bend), or '-' (coil). The assignment is computed from backbone hydrogen-bond geometry via the Kabsch–Sander algorithm.

Q: How mobile is each atom in the crystal?
A: Crystallographic B-factors measure how much each atom's electron density is smeared out, in Å². They rise in mobile loops and surface residues and fall in the buried interior. In AlphaFold models this column is repurposed to hold pLDDT instead.

Q: What if only a Cα trace is available?
A: P-SEA three-state annotation labels each residue as helix, strand, or coil based purely on the geometry of the Cα trace. It serves as a fallback when the full backbone (and thus DSSP) is unavailable.

Q: What family and function is it annotated with?
A: Database cross-references. InterPro integrates a dozen domain/family signature databases into unified entries with residue-range hits. GO terms attach function/process/location labels with evidence codes. CATH codes position the fold in a four-level structural taxonomy. Organism is the NCBI-taxonomy species name.

Q: Are the domains correctly placed relative to each other?
A: Predicted Aligned Error (PAE) is an AlphaFold confidence matrix: entry (i, j) is the expected error in the position of residue j, in ångströms, when the prediction is superimposed on the true structure at residue i. Low PAE within a block of residues means that block is internally rigid and well-predicted; high PAE between two blocks means their relative placement is uncertain even if each block individually is confident.

Q: What do the diagnostic plots show?
A: Three diagnostic plots accompany the record. The Cα contact map visualizes the tertiary structure as a 2D adjacency matrix (8 Å cutoff, sequence-local contacts suppressed). The Ramachandran plot shows the distribution of backbone (φ, ψ) torsions, with points in the α and β basins reflecting secondary structure content. The PAE plot shows AlphaFold's inter-residue confidence as a color matrix.

Q: What is the amino-acid chain?
A: Primary structure: the covalent order of the twenty standard amino acids along the backbone. Two proteins with the same sequence will (almost always) fold to the same structure; two with 30% identity often share a fold but not the details.

Q: What do the rendered images show?
A: The six renders are orthographic views along the three Cartesian axes in both directions. Representation (cartoon, sticks, or surface) and color scheme (sequence-rainbow or by-chain) vary across proteins so the training set covers all the common visualization conventions.